Protein AF-0000000066195980 (afdb_homodimer)

Sequence (326 aa):
MGIDPGLTRCGLSVVQAGKGRSVIPVAVGVVRTPPHAELSQRLLELSEAVNSWIDEYQPDVVAIERIFERGNVSTVMNTAHGVGVLVLAAAQRGLPVHMYTPSEVKKAISGNGRADKKQMTAMITRILGLVEAPKPADAADALALAVCHCWRAPMLAIHNSQRMGIDPGLTRCGLSVVQAGKGRSVIPVAVGVVRTPPHAELSQRLLELSEAVNSWIDEYQPDVVAIERIFERGNVSTVMNTAHGVGVLVLAAAQRGLPVHMYTPSEVKKAISGNGRADKKQMTAMITRILGLVEAPKPADAADALALAVCHCWRAPMLAIHNSQR

InterPro domains:
  IPR002176 Crossover junction endodeoxyribonuclease RuvC [MF_00034] (1-152)
  IPR002176 Crossover junction endodeoxyribonuclease RuvC [PF02075] (1-149)
  IPR002176 Crossover junction endodeoxyribonuclease RuvC [PR00696] (1-14)
  IPR002176 Crossover junction endodeoxyribonuclease RuvC [PR00696] (59-75)
  IPR002176 Crossover junction endodeoxyribonuclease RuvC [PR00696] (81-97)
  IPR002176 Crossover junction endodeoxyribonuclease RuvC [PR00696] (105-124)
  IPR002176 Crossover junction endodeoxyribonuclease RuvC [PR00696] (137-149)
  IPR002176 Crossover junction endodeoxyribonuclease RuvC [PTHR30194] (1-157)
  IPR002176 Crossover junction endodeoxyribonuclease RuvC [TIGR00228] (1-152)
  IPR002176 Crossover junction endodeoxyribonuclease RuvC [cd16962] (1-152)
  IPR012337 Ribonuclease H-like superfamily [SSF53098] (1-155)
  IPR020563 Crossover junction endodeoxyribonuclease RuvC, magnesium-binding site [PS01321] (111-146)
  IPR036397 Ribonuclease H superfamily [G3DSA:3.30.420.10] (1-156)

Nearest PDB structures (foldseek):
  7xhj-assembly1_A  TM=9.541E-01  e=2.476E-16  Deinococcus radiodurans R1 = ATCC 13939 = DSM 20539
  6lw3-assembly1_B  TM=9.619E-01  e=4.458E-16  Pseudomonas aeruginosa
  4ep4-assembly1_B  TM=9.234E-01  e=2.785E-16  Thermus thermophilus HB8
  6s16-assembly1_B  TM=9.486E-01  e=8.443E-15  Thermus thermophilus HB8
  4ld0-assembly1_A  TM=9.493E-01  e=5.882E-14  Thermus thermophilus HB8

Radius of gyration: 21.95 Å; Cα contacts (8 Å, |Δi|>4): 618; chains: 2; bounding box: 59×64×46 Å

Structure (mmCIF, N/CA/C/O backbone):
data_AF-0000000066195980-model_v1
#
loop_
_entity.id
_entity.type
_entity.pdbx_description
1 polymer 'Crossover junction endodeoxyribonuclease RuvC'
#
loop_
_atom_site.group_PDB
_atom_site.id
_atom_site.type_symbol
_atom_site.label_atom_id
_atom_site.label_alt_id
_atom_site.label_comp_id
_atom_site.label_asym_id
_atom_site.label_entity_id
_atom_site.label_seq_id
_atom_site.pdbx_PDB_ins_code
_atom_site.Cartn_x
_atom_site.Cartn_y
_atom_site.Cartn_z
_atom_site.occupancy
_atom_site.B_iso_or_equiv
_atom_site.auth_seq_id
_atom_site.auth_comp_id
_atom_site.auth_asym_id
_atom_site.auth_atom_id
_atom_site.pdbx_PDB_model_num
ATOM 1 N N . MET A 1 1 ? -4.309 13.148 13.281 1 98.5 1 MET A N 1
ATOM 2 C CA . MET A 1 1 ? -3.004 12.938 12.664 1 98.5 1 MET A CA 1
ATOM 3 C C . MET A 1 1 ? -3.066 13.172 11.164 1 98.5 1 MET A C 1
ATOM 5 O O . MET A 1 1 ? -3.943 12.641 10.477 1 98.5 1 MET A O 1
ATOM 9 N N . GLY A 1 2 ? -2.26 14.086 10.664 1 98.62 2 GLY A N 1
ATOM 10 C CA . GLY A 1 2 ? -2.129 14.367 9.242 1 98.62 2 GLY A CA 1
ATOM 11 C C . GLY A 1 2 ? -0.907 13.719 8.617 1 98.62 2 GLY A C 1
ATOM 12 O O . GLY A 1 2 ? 0.183 13.75 9.195 1 98.62 2 GLY A O 1
ATOM 13 N N . ILE A 1 3 ? -1.136 13.133 7.461 1 98.69 3 ILE A N 1
ATOM 14 C CA . ILE A 1 3 ? -0.05 12.445 6.77 1 98.69 3 ILE A CA 1
ATOM 15 C C . ILE A 1 3 ? 0.055 12.953 5.336 1 98.69 3 ILE A C 1
ATOM 17 O O . ILE A 1 3 ? -0.913 12.883 4.574 1 98.69 3 ILE A O 1
ATOM 21 N N . ASP A 1 4 ? 1.155 13.562 4.977 1 97.81 4 ASP A N 1
ATOM 22 C CA . ASP A 1 4 ? 1.535 13.844 3.598 1 97.81 4 ASP A CA 1
ATOM 23 C C . ASP A 1 4 ? 2.357 12.703 3.006 1 97.81 4 ASP A C 1
ATOM 25 O O . ASP A 1 4 ? 3.574 12.648 3.195 1 97.81 4 ASP A O 1
ATOM 29 N N . PRO A 1 5 ? 1.72 11.883 2.232 1 97.81 5 PRO A N 1
ATOM 30 C CA . PRO A 1 5 ? 2.363 10.617 1.89 1 97.81 5 PRO A CA 1
ATOM 31 C C . PRO A 1 5 ? 3.51 10.781 0.895 1 97.81 5 PRO A C 1
ATOM 33 O O . PRO A 1 5 ? 3.416 11.594 -0.029 1 97.81 5 PRO A O 1
ATOM 36 N N . GLY A 1 6 ? 4.504 10.031 1.065 1 95.5 6 GLY A N 1
ATOM 37 C CA . GLY A 1 6 ? 5.688 9.844 0.242 1 95.5 6 GLY A CA 1
ATOM 38 C C . GLY A 1 6 ? 6.543 8.672 0.686 1 95.5 6 GLY A C 1
ATOM 39 O O . GLY A 1 6 ? 6.617 8.367 1.879 1 95.5 6 GLY A O 1
ATOM 40 N N . LEU A 1 7 ? 7.145 8.102 -0.318 1 96.31 7 LEU A N 1
ATOM 41 C CA . LEU A 1 7 ? 7.973 6.961 0.063 1 96.31 7 LEU A CA 1
ATOM 42 C C . LEU A 1 7 ? 9.359 7.418 0.508 1 96.31 7 LEU A C 1
ATOM 44 O O . LEU A 1 7 ? 9.891 6.914 1.497 1 96.31 7 LEU A O 1
ATOM 48 N N . THR A 1 8 ? 9.953 8.391 -0.213 1 95.69 8 THR A N 1
ATOM 49 C CA . THR A 1 8 ? 11.258 8.906 0.174 1 95.69 8 THR A CA 1
ATOM 50 C C . THR A 1 8 ? 11.141 9.82 1.394 1 95.69 8 THR A C 1
ATOM 52 O O . THR A 1 8 ? 11.961 9.734 2.314 1 95.69 8 THR A O 1
ATOM 55 N N . ARG A 1 9 ? 10.195 10.641 1.362 1 96.56 9 ARG A N 1
ATOM 56 C CA . ARG A 1 9 ? 9.859 11.508 2.486 1 96.56 9 ARG A CA 1
ATOM 57 C C . ARG A 1 9 ? 8.367 11.5 2.768 1 96.56 9 ARG A C 1
ATOM 59 O O . ARG A 1 9 ? 7.559 11.75 1.869 1 96.56 9 ARG A O 1
ATOM 66 N N . CYS A 1 10 ? 7.984 11.203 3.908 1 98 10 CYS A N 1
ATOM 67 C CA . CYS A 1 10 ? 6.602 11.195 4.367 1 98 10 CYS A CA 1
ATOM 68 C C . CYS A 1 10 ? 6.406 12.164 5.527 1 98 10 CYS A C 1
ATOM 70 O O . CYS A 1 10 ? 7 12 6.59 1 98 10 CYS A O 1
ATOM 72 N N . GLY A 1 11 ? 5.574 13.203 5.312 1 98.12 11 GLY A N 1
ATOM 73 C CA . GLY A 1 11 ? 5.273 14.133 6.387 1 98.12 11 GLY A CA 1
ATOM 74 C C . GLY A 1 11 ? 4.242 13.594 7.363 1 98.12 11 GLY A C 1
ATOM 75 O O . GLY A 1 11 ? 3.223 13.031 6.953 1 98.12 11 GLY A O 1
ATOM 76 N N . LEU A 1 12 ? 4.512 13.719 8.617 1 98.56 12 LEU A N 1
ATOM 77 C CA . LEU A 1 12 ? 3.596 13.32 9.68 1 98.56 12 LEU A CA 1
ATOM 78 C C . LEU A 1 12 ? 3.322 14.492 10.625 1 98.56 12 LEU A C 1
ATOM 80 O O . LEU A 1 12 ? 4.227 15.281 10.922 1 98.56 12 LEU A O 1
ATOM 84 N N . SER A 1 13 ? 2.102 14.57 11.055 1 98.56 13 SER A N 1
ATOM 85 C CA . SER A 1 13 ? 1.764 15.602 12.031 1 98.56 13 SER A CA 1
ATOM 86 C C . SER A 1 13 ? 0.654 15.141 12.969 1 98.56 13 SER A C 1
ATOM 88 O O . SER A 1 13 ? -0.114 14.234 12.625 1 98.56 13 SER A O 1
ATOM 90 N N . VAL A 1 14 ? 0.639 15.641 14.172 1 98.31 14 VAL A N 1
ATOM 91 C CA . VAL A 1 14 ? -0.437 15.445 15.141 1 98.31 14 VAL A CA 1
ATOM 92 C C . VAL A 1 14 ? -0.896 16.797 15.68 1 98.31 14 VAL A C 1
ATOM 94 O O . VAL A 1 14 ? -0.074 17.625 16.078 1 98.31 14 VAL A O 1
ATOM 97 N N . VAL A 1 15 ? -2.119 17 15.555 1 97.88 15 VAL A N 1
ATOM 98 C CA . VAL A 1 15 ? -2.701 18.203 16.125 1 97.88 15 VAL A CA 1
ATOM 99 C C . VAL A 1 15 ? -3.869 17.844 17.031 1 97.88 15 VAL A C 1
ATOM 101 O O . VAL A 1 15 ? -4.359 16.719 17 1 97.88 15 VAL A O 1
ATOM 104 N N . GLN A 1 16 ? -4.191 18.734 17.859 1 96.75 16 GLN A N 1
ATOM 105 C CA . GLN A 1 16 ? -5.379 18.625 18.703 1 96.75 16 GLN A CA 1
ATOM 106 C C . GLN A 1 16 ? -6.402 19.703 18.375 1 96.75 16 GLN A C 1
ATOM 108 O O . GLN A 1 16 ? -6.09 20.891 18.406 1 96.75 16 GLN A O 1
ATOM 113 N N . ALA A 1 17 ? -7.605 19.203 18.016 1 92.44 17 ALA A N 1
ATOM 114 C CA . ALA A 1 17 ? -8.672 20.172 17.812 1 92.44 17 ALA A CA 1
ATOM 115 C C . ALA A 1 17 ? -9.078 20.828 19.125 1 92.44 17 ALA A C 1
ATOM 117 O O . ALA A 1 17 ? -9.258 20.156 20.141 1 92.44 17 ALA A O 1
ATOM 118 N N . GLY A 1 18 ? -9.102 22.156 19.141 1 87.25 18 GLY A N 1
ATOM 119 C CA . GLY A 1 18 ? -9.555 22.922 20.297 1 87.25 18 GLY A CA 1
ATOM 120 C C . GLY A 1 18 ? -10.977 23.438 20.156 1 87.25 18 GLY A C 1
ATOM 121 O O . GLY A 1 18 ? -11.805 22.797 19.5 1 87.25 18 GLY A O 1
ATOM 122 N N . LYS A 1 19 ? -11.25 24.453 20.938 1 84.5 19 LYS A N 1
ATOM 123 C CA . LYS A 1 19 ? -12.562 25.094 20.844 1 84.5 19 LYS A CA 1
ATOM 124 C C . LYS A 1 19 ? -12.711 25.828 19.516 1 84.5 19 LYS A C 1
ATOM 126 O O . LYS A 1 19 ? -11.781 26.5 19.062 1 84.5 19 LYS A O 1
ATOM 131 N N . GLY A 1 20 ? -13.945 25.734 18.984 1 82.94 20 GLY A N 1
ATOM 132 C CA . GLY A 1 20 ? -14.141 26.391 17.688 1 82.94 20 GLY A CA 1
ATOM 133 C C . GLY A 1 20 ? -13.219 25.859 16.609 1 82.94 20 GLY A C 1
ATOM 134 O O . GLY A 1 20 ? -13.125 24.656 16.391 1 82.94 20 GLY A O 1
ATOM 135 N N . ARG A 1 21 ? -12.57 26.875 16.031 1 86.94 21 ARG A N 1
ATOM 136 C CA . ARG A 1 21 ? -11.672 26.5 14.93 1 86.94 21 ARG A CA 1
ATOM 137 C C . ARG A 1 21 ? -10.234 26.391 15.422 1 86.94 21 ARG A C 1
ATOM 139 O O . ARG A 1 21 ? -9.305 26.281 14.625 1 86.94 21 ARG A O 1
ATOM 146 N N . SER A 1 22 ? -10.094 26.453 16.688 1 92.31 22 SER A N 1
ATOM 147 C CA . SER A 1 22 ? -8.75 26.375 17.25 1 92.31 22 SER A CA 1
ATOM 148 C C . SER A 1 22 ? -8.156 24.984 17.094 1 92.31 22 SER A C 1
ATOM 150 O O . SER A 1 22 ? -8.852 23.984 17.281 1 92.31 22 SER A O 1
ATOM 152 N N . VAL A 1 23 ? -6.871 24.953 16.672 1 95.69 23 VAL A N 1
ATOM 153 C CA . VAL A 1 23 ? -6.109 23.719 16.531 1 95.69 23 VAL A CA 1
ATOM 154 C C . VAL A 1 23 ? -4.742 23.875 17.203 1 95.69 23 VAL A C 1
ATOM 156 O O . VAL A 1 23 ? -4.043 24.859 16.984 1 95.69 23 VAL A O 1
ATOM 159 N N . ILE A 1 24 ? -4.379 22.984 18.016 1 96.06 24 ILE A N 1
ATOM 160 C CA . ILE A 1 24 ? -3.125 23.031 18.766 1 96.06 24 ILE A CA 1
ATOM 161 C C . ILE A 1 24 ? -2.127 22.047 18.156 1 96.06 24 ILE A C 1
ATOM 163 O O . ILE A 1 24 ? -2.398 20.844 18.078 1 96.06 24 ILE A O 1
ATOM 167 N N . PRO A 1 25 ? -0.971 22.578 17.766 1 96.12 25 PRO A N 1
ATOM 168 C CA . PRO A 1 25 ? 0.044 21.656 17.266 1 96.12 25 PRO A CA 1
ATOM 169 C C . PRO A 1 25 ? 0.657 20.797 18.359 1 96.12 25 PRO A C 1
ATOM 171 O O . PRO A 1 25 ? 0.96 21.312 19.453 1 96.12 25 PRO A O 1
ATOM 174 N N . VAL A 1 26 ? 0.799 19.516 18.125 1 97.12 26 VAL A N 1
ATOM 175 C CA . VAL A 1 26 ? 1.338 18.594 19.109 1 97.12 26 VAL A CA 1
ATOM 176 C C . VAL A 1 26 ? 2.695 18.062 18.641 1 97.12 26 VAL A C 1
ATOM 178 O O . VAL A 1 26 ? 3.666 18.078 19.391 1 97.12 26 VAL A O 1
ATOM 181 N N . ALA A 1 27 ? 2.814 17.609 17.453 1 97.12 27 ALA A N 1
ATOM 182 C CA . ALA A 1 27 ? 4.051 17.062 16.906 1 97.12 27 ALA A CA 1
ATOM 183 C C . ALA A 1 27 ? 4.062 17.188 15.375 1 97.12 27 ALA A C 1
ATOM 185 O O . ALA A 1 27 ? 3.006 17.188 14.742 1 97.12 27 ALA A O 1
ATOM 186 N N . VAL A 1 28 ? 5.238 17.297 14.812 1 97.44 28 VAL A N 1
ATOM 187 C CA . VAL A 1 28 ? 5.426 17.297 13.367 1 97.44 28 VAL A CA 1
ATOM 188 C C . VAL A 1 28 ? 6.793 16.719 13.023 1 97.44 28 VAL A C 1
ATOM 190 O O . VAL A 1 28 ? 7.746 16.844 13.789 1 97.44 28 VAL A O 1
ATOM 193 N N . GLY A 1 29 ? 6.848 16.016 11.969 1 96.38 29 GLY A N 1
ATOM 194 C CA . GLY A 1 29 ? 8.109 15.422 11.539 1 96.38 29 GLY A CA 1
ATOM 195 C C . GLY A 1 29 ? 8.047 14.844 10.141 1 96.38 29 GLY A C 1
ATOM 196 O O . GLY A 1 29 ? 7.027 14.961 9.453 1 96.38 29 GLY A O 1
ATOM 197 N N . VAL A 1 30 ? 9.227 14.383 9.727 1 97.75 30 VAL A N 1
ATOM 198 C CA . VAL A 1 30 ? 9.344 13.742 8.422 1 97.75 30 VAL A CA 1
ATOM 199 C C . VAL A 1 30 ? 10.031 12.383 8.57 1 97.75 30 VAL A C 1
ATOM 201 O O . VAL A 1 30 ? 11.055 12.273 9.242 1 97.75 30 VAL A O 1
ATOM 204 N N . VAL A 1 31 ? 9.359 11.383 8.023 1 97.88 31 VAL A N 1
ATOM 205 C CA . VAL A 1 31 ? 9.961 10.055 7.945 1 97.88 31 VAL A CA 1
ATOM 206 C C . VAL A 1 31 ? 10.68 9.898 6.605 1 97.88 31 VAL A C 1
ATOM 208 O O . VAL A 1 31 ? 10.109 10.172 5.551 1 97.88 31 VAL A O 1
ATOM 211 N N . ARG A 1 32 ? 11.867 9.453 6.641 1 97.62 32 ARG A N 1
ATOM 212 C CA . ARG A 1 32 ? 12.641 9.25 5.422 1 97.62 32 ARG A CA 1
ATOM 213 C C . ARG A 1 32 ? 13 7.777 5.238 1 97.62 32 ARG A C 1
ATOM 215 O O . ARG A 1 32 ? 13.258 7.07 6.211 1 97.62 32 ARG A O 1
ATOM 222 N N . THR A 1 33 ? 12.922 7.34 4.086 1 97.81 33 THR A N 1
ATOM 223 C CA . THR A 1 33 ? 13.445 6.031 3.719 1 97.81 33 THR A CA 1
ATOM 224 C C . THR A 1 33 ? 14.531 6.16 2.658 1 97.81 33 THR A C 1
ATOM 226 O O . THR A 1 33 ? 14.484 7.062 1.816 1 97.81 33 THR A O 1
ATOM 229 N N . PRO A 1 34 ? 15.523 5.277 2.756 1 96.44 34 PRO A N 1
ATOM 230 C CA . PRO A 1 34 ? 16.609 5.383 1.771 1 96.44 34 PRO A CA 1
ATOM 231 C C . PRO A 1 34 ? 16.141 5.094 0.347 1 96.44 34 PRO A C 1
ATOM 233 O O . PRO A 1 34 ? 15.672 3.986 0.057 1 96.44 34 PRO A O 1
ATOM 236 N N . PRO A 1 35 ? 16.375 6.062 -0.577 1 92.88 35 PRO A N 1
ATOM 237 C CA . PRO A 1 35 ? 15.812 5.918 -1.92 1 92.88 35 PRO A CA 1
ATOM 238 C C . PRO A 1 35 ? 16.406 4.734 -2.684 1 92.88 35 PRO A C 1
ATOM 240 O O . PRO A 1 35 ? 15.797 4.254 -3.646 1 92.88 35 PRO A O 1
ATOM 243 N N . HIS A 1 36 ? 17.531 4.211 -2.303 1 94.81 36 HIS A N 1
ATOM 244 C CA . HIS A 1 36 ? 18.172 3.15 -3.062 1 94.81 36 HIS A CA 1
ATOM 245 C C . HIS A 1 36 ? 17.859 1.777 -2.48 1 94.81 36 HIS A C 1
ATOM 247 O O . HIS A 1 36 ? 18.219 0.751 -3.061 1 94.81 36 HIS A O 1
ATOM 253 N N . ALA A 1 37 ? 17.203 1.796 -1.327 1 96.38 37 ALA A N 1
ATOM 254 C CA . ALA A 1 37 ? 16.812 0.525 -0.721 1 96.38 37 ALA A CA 1
ATOM 255 C C . ALA A 1 37 ? 15.672 -0.128 -1.5 1 96.38 37 ALA A C 1
ATOM 257 O O . ALA A 1 37 ? 14.969 0.54 -2.264 1 96.38 37 ALA A O 1
ATOM 258 N N . GLU A 1 38 ? 15.57 -1.429 -1.283 1 96.69 38 GLU A N 1
ATOM 259 C CA . GLU A 1 38 ? 14.461 -2.16 -1.882 1 96.69 38 GLU A CA 1
ATOM 260 C C . GLU A 1 38 ? 13.117 -1.667 -1.345 1 96.69 38 GLU A C 1
ATOM 262 O O . GLU A 1 38 ? 13.023 -1.254 -0.187 1 96.69 38 GLU A O 1
ATOM 267 N N . LEU A 1 39 ? 12.125 -1.767 -2.195 1 97.25 39 LEU A N 1
ATOM 268 C CA . LEU A 1 39 ? 10.773 -1.32 -1.854 1 97.25 39 LEU A CA 1
ATOM 269 C C . LEU A 1 39 ? 10.32 -1.925 -0.529 1 97.25 39 LEU A C 1
ATOM 271 O O . LEU A 1 39 ? 9.766 -1.224 0.32 1 97.25 39 LEU A O 1
ATOM 275 N N . SER A 1 40 ? 10.547 -3.23 -0.364 1 98.31 40 SER A N 1
ATOM 276 C CA . SER A 1 40 ? 10.094 -3.932 0.833 1 98.31 40 SER A CA 1
ATOM 277 C C . SER A 1 40 ? 10.688 -3.32 2.094 1 98.31 40 SER A C 1
ATOM 279 O O . SER A 1 40 ? 9.992 -3.123 3.088 1 98.31 40 SER A O 1
ATOM 281 N N . GLN A 1 41 ? 11.953 -3.021 2.039 1 98.31 41 GLN A N 1
ATOM 282 C CA . GLN A 1 41 ? 12.617 -2.404 3.18 1 98.31 41 GLN A CA 1
ATOM 283 C C . GLN A 1 41 ? 12.07 -1.008 3.453 1 98.31 41 GLN A C 1
ATOM 285 O O . GLN A 1 41 ? 11.867 -0.627 4.609 1 98.31 41 GLN A O 1
ATOM 290 N N . ARG A 1 42 ? 11.875 -0.246 2.418 1 98.75 42 ARG A N 1
ATOM 291 C CA . ARG A 1 42 ? 11.359 1.111 2.562 1 98.75 42 ARG A CA 1
ATOM 292 C C . ARG A 1 42 ? 9.953 1.104 3.15 1 98.75 42 ARG A C 1
ATOM 294 O O . ARG A 1 42 ? 9.633 1.915 4.023 1 98.75 42 ARG A O 1
ATOM 301 N N . LEU A 1 43 ? 9.141 0.177 2.723 1 98.81 43 LEU A N 1
ATOM 302 C CA . LEU A 1 43 ? 7.785 0.074 3.254 1 98.81 43 LEU A CA 1
ATOM 303 C C . LEU A 1 43 ? 7.805 -0.377 4.711 1 98.81 43 LEU A C 1
ATOM 305 O O . LEU A 1 43 ? 6.973 0.057 5.512 1 98.81 43 LEU A O 1
ATOM 309 N N . LEU A 1 44 ? 8.727 -1.27 5.031 1 98.88 44 LEU A N 1
ATOM 310 C CA . LEU A 1 44 ? 8.875 -1.709 6.414 1 98.88 44 LEU A CA 1
ATOM 311 C C . LEU A 1 44 ? 9.258 -0.542 7.32 1 98.88 44 LEU A C 1
ATOM 313 O O . LEU A 1 44 ? 8.664 -0.361 8.391 1 98.88 44 LEU A O 1
ATOM 317 N N . GLU A 1 45 ? 10.195 0.254 6.891 1 98.75 45 GLU A N 1
ATOM 318 C CA . GLU A 1 45 ? 10.633 1.414 7.664 1 98.75 45 GLU A CA 1
ATOM 319 C C . GLU A 1 45 ? 9.5 2.428 7.816 1 98.75 45 GLU A C 1
ATOM 321 O O . GLU A 1 45 ? 9.305 2.984 8.898 1 98.75 45 GLU A O 1
ATOM 326 N N . LEU A 1 46 ? 8.805 2.684 6.75 1 98.81 46 LEU A N 1
ATOM 327 C CA . LEU A 1 46 ? 7.656 3.58 6.797 1 98.81 46 LEU A CA 1
ATOM 328 C C . LEU A 1 46 ? 6.617 3.072 7.793 1 98.81 46 LEU A C 1
ATOM 330 O O . LEU A 1 46 ? 6.105 3.842 8.609 1 98.81 46 LEU A O 1
ATOM 334 N N . SER A 1 47 ? 6.312 1.798 7.723 1 98.88 47 SER A N 1
ATOM 335 C CA . SER A 1 47 ? 5.348 1.169 8.617 1 98.88 47 SER A CA 1
ATOM 336 C C . SER A 1 47 ? 5.766 1.314 10.078 1 98.88 47 SER A C 1
ATOM 338 O O . SER A 1 47 ? 4.953 1.677 10.93 1 98.88 47 SER A O 1
ATOM 340 N N . GLU A 1 48 ? 6.965 0.995 10.359 1 98.81 48 GLU A N 1
ATOM 341 C CA . GLU A 1 48 ? 7.469 1.089 11.727 1 98.81 48 GLU A CA 1
ATOM 342 C C . GLU A 1 48 ? 7.367 2.516 12.258 1 98.81 48 GLU A C 1
ATOM 344 O O . GLU A 1 48 ? 6.965 2.732 13.398 1 98.81 48 GLU A O 1
ATOM 349 N N . ALA A 1 49 ? 7.742 3.48 11.414 1 98.69 49 ALA A N 1
ATOM 350 C CA . ALA A 1 49 ? 7.703 4.883 11.82 1 98.69 49 ALA A CA 1
ATOM 351 C C . ALA A 1 49 ? 6.273 5.332 12.109 1 98.69 49 ALA A C 1
ATOM 353 O O . ALA A 1 49 ? 6.004 5.93 13.156 1 98.69 49 ALA A O 1
ATOM 354 N N . VAL A 1 50 ? 5.375 5.043 11.227 1 98.75 50 VAL A N 1
ATOM 355 C CA . VAL A 1 50 ? 4.004 5.512 11.398 1 98.75 50 VAL A CA 1
ATOM 356 C C . VAL A 1 50 ? 3.365 4.809 12.594 1 98.75 50 VAL A C 1
ATOM 358 O O . VAL A 1 50 ? 2.611 5.422 13.352 1 98.75 50 VAL A O 1
ATOM 361 N N . ASN A 1 51 ? 3.631 3.523 12.758 1 98.81 51 ASN A N 1
ATOM 362 C CA . ASN A 1 51 ? 3.107 2.809 13.914 1 98.81 51 ASN A CA 1
ATOM 363 C C . ASN A 1 51 ? 3.633 3.398 15.219 1 98.81 51 ASN A C 1
ATOM 365 O O . ASN A 1 51 ? 2.893 3.504 16.203 1 98.81 51 ASN A O 1
ATOM 369 N N . SER A 1 52 ? 4.875 3.754 15.227 1 98.81 52 SER A N 1
ATOM 370 C CA . SER A 1 52 ? 5.445 4.391 16.406 1 98.81 52 SER A CA 1
ATOM 371 C C . SER A 1 52 ? 4.719 5.691 16.734 1 98.81 52 SER A C 1
ATOM 373 O O . SER A 1 52 ? 4.438 5.969 17.906 1 98.81 52 SER A O 1
ATOM 375 N N . TRP A 1 53 ? 4.434 6.527 15.734 1 98.69 53 TRP A N 1
ATOM 376 C CA . TRP A 1 53 ? 3.695 7.77 15.93 1 98.69 53 TRP A CA 1
ATOM 377 C C . TRP A 1 53 ? 2.305 7.492 16.5 1 98.69 53 TRP A C 1
ATOM 379 O O . TRP A 1 53 ? 1.866 8.148 17.438 1 98.69 53 TRP A O 1
ATOM 389 N N . ILE A 1 54 ? 1.605 6.488 15.906 1 98.69 54 ILE A N 1
ATOM 390 C CA . ILE A 1 54 ? 0.247 6.168 16.328 1 98.69 54 ILE A CA 1
ATOM 391 C C . ILE A 1 54 ? 0.261 5.688 17.781 1 98.69 54 ILE A C 1
ATOM 393 O O . ILE A 1 54 ? -0.598 6.07 18.578 1 98.69 54 ILE A O 1
ATOM 397 N N . ASP A 1 55 ? 1.242 4.871 18.125 1 98.56 55 ASP A N 1
ATOM 398 C CA . ASP A 1 55 ? 1.349 4.344 19.469 1 98.56 55 ASP A CA 1
ATOM 399 C C . ASP A 1 55 ? 1.669 5.453 20.469 1 98.56 55 ASP A C 1
ATOM 401 O O . ASP A 1 55 ? 1.151 5.453 21.594 1 98.56 55 ASP A O 1
ATOM 405 N N . GLU A 1 56 ? 2.506 6.352 20.062 1 98.5 56 GLU A N 1
ATOM 406 C CA . GLU A 1 56 ? 2.957 7.422 20.938 1 98.5 56 GLU A CA 1
ATOM 407 C C . GLU A 1 56 ? 1.856 8.453 21.172 1 98.5 56 GLU A C 1
ATOM 409 O O . GLU A 1 56 ? 1.6 8.859 22.297 1 98.5 56 GLU A O 1
ATOM 414 N N . TYR A 1 57 ? 1.174 8.883 20.078 1 98.44 57 TYR A N 1
ATOM 415 C CA . TYR A 1 57 ? 0.306 10.055 20.172 1 98.44 57 TYR A CA 1
ATOM 416 C C . TYR A 1 57 ? -1.159 9.641 20.25 1 98.44 57 TYR A C 1
ATOM 418 O O . TYR A 1 57 ? -2.025 10.453 20.578 1 98.44 57 TYR A O 1
ATOM 426 N N . GLN A 1 58 ? -1.464 8.359 19.875 1 98.38 58 GLN A N 1
ATOM 427 C CA . GLN A 1 58 ? -2.799 7.781 19.984 1 98.38 58 GLN A CA 1
ATOM 428 C C . GLN A 1 58 ? -3.844 8.688 19.344 1 98.38 58 GLN A C 1
ATOM 430 O O . GLN A 1 58 ? -4.805 9.102 20 1 98.38 58 GLN A O 1
ATOM 435 N N . PRO A 1 59 ? -3.664 9.008 18.062 1 98.5 59 PRO A N 1
ATOM 436 C CA . PRO A 1 59 ? -4.652 9.859 17.406 1 98.5 59 PRO A CA 1
ATOM 437 C C . PRO A 1 59 ? -6.039 9.227 17.344 1 98.5 59 PRO A C 1
ATOM 439 O O . PRO A 1 59 ? -6.172 8.008 17.469 1 98.5 59 PRO A O 1
ATOM 442 N N . ASP A 1 60 ? -7.059 10.07 17.203 1 97.88 60 ASP A N 1
ATOM 443 C CA . ASP A 1 60 ? -8.438 9.602 17.078 1 97.88 60 ASP A CA 1
ATOM 444 C C . ASP A 1 60 ? -8.789 9.344 15.609 1 97.88 60 ASP A C 1
ATOM 446 O O . ASP A 1 60 ? -9.727 8.602 15.312 1 97.88 60 ASP A O 1
ATOM 450 N N . VAL A 1 61 ? -8.094 10.023 14.734 1 98.06 61 VAL A N 1
ATOM 451 C CA . VAL A 1 61 ? -8.398 9.984 13.305 1 98.06 61 VAL A CA 1
ATOM 452 C C . VAL A 1 61 ? -7.129 10.258 12.5 1 98.06 61 VAL A C 1
ATOM 454 O O . VAL A 1 61 ? -6.203 10.906 12.992 1 98.06 61 VAL A O 1
ATOM 457 N N . VAL A 1 62 ? -7.082 9.695 11.289 1 98.5 62 VAL A N 1
ATOM 458 C CA . VAL A 1 62 ? -5.957 9.922 10.383 1 98.5 62 VAL A CA 1
ATOM 459 C C . VAL A 1 62 ? -6.449 10.609 9.109 1 98.5 62 VAL A C 1
ATOM 461 O O . VAL A 1 62 ? -7.449 10.188 8.516 1 98.5 62 VAL A O 1
ATOM 464 N N . ALA A 1 63 ? -5.855 11.672 8.773 1 98.5 63 ALA A N 1
ATOM 465 C CA . ALA A 1 63 ? -6.086 12.375 7.516 1 98.5 63 ALA A CA 1
ATOM 466 C C . ALA A 1 63 ? -4.906 12.195 6.566 1 98.5 63 ALA A C 1
ATOM 468 O O . ALA A 1 63 ? -3.76 12.477 6.934 1 98.5 63 ALA A O 1
ATOM 469 N N . ILE A 1 64 ? -5.156 11.742 5.348 1 98.38 64 ILE A N 1
ATOM 470 C CA . ILE A 1 64 ? -4.094 11.469 4.387 1 98.38 64 ILE A CA 1
ATOM 471 C C . ILE A 1 64 ? -4.398 12.164 3.064 1 98.38 64 ILE A C 1
ATOM 473 O O . ILE A 1 64 ? -5.562 12.266 2.662 1 98.38 64 ILE A O 1
ATOM 477 N N . GLU A 1 65 ? -3.389 12.641 2.434 1 96.62 65 GLU A N 1
ATOM 478 C CA . GLU A 1 65 ? -3.578 13.227 1.111 1 96.62 65 GLU A CA 1
ATOM 479 C C . GLU A 1 65 ? -3.848 12.156 0.063 1 96.62 65 GLU A C 1
ATOM 481 O O . GLU A 1 65 ? -3.146 11.141 0.008 1 96.62 65 GLU A O 1
ATOM 486 N N . ARG A 1 66 ? -4.812 12.383 -0.713 1 93.88 66 ARG A N 1
ATOM 487 C CA . ARG A 1 66 ? -5.094 11.492 -1.836 1 93.88 66 ARG A CA 1
ATOM 488 C C . ARG A 1 66 ? -4.059 11.664 -2.941 1 93.88 66 ARG A C 1
ATOM 490 O O . ARG A 1 66 ? -3.666 12.789 -3.264 1 93.88 66 ARG A O 1
ATOM 497 N N . ILE A 1 67 ? -3.627 10.531 -3.441 1 89.38 67 ILE A N 1
ATOM 498 C CA . ILE A 1 67 ? -2.654 10.633 -4.527 1 89.38 67 ILE A CA 1
ATOM 499 C C . ILE A 1 67 ? -3.363 10.477 -5.871 1 89.38 67 ILE A C 1
ATOM 501 O O . ILE A 1 67 ? -4.414 9.836 -5.953 1 89.38 67 ILE A O 1
ATOM 505 N N . PHE A 1 68 ? -2.812 11.148 -6.891 1 83.25 68 PHE A N 1
ATOM 506 C CA . PHE A 1 68 ? -3.326 11.078 -8.258 1 83.25 68 PHE A CA 1
ATOM 507 C C . PHE A 1 68 ? -2.244 10.609 -9.219 1 83.25 68 PHE A C 1
ATOM 509 O O . PHE A 1 68 ? -1.08 10.469 -8.836 1 83.25 68 PHE A O 1
ATOM 516 N N . GLU A 1 69 ? -2.721 10.211 -10.344 1 76.44 69 GLU A N 1
ATOM 517 C CA . GLU A 1 69 ? -1.831 9.719 -11.391 1 76.44 69 GLU A CA 1
ATOM 518 C C . GLU A 1 69 ? -1.08 10.867 -12.062 1 76.44 69 GLU A C 1
ATOM 520 O O . GLU A 1 69 ? -1.207 11.078 -13.273 1 76.44 69 GLU A O 1
ATOM 525 N N . ARG A 1 70 ? -0.564 11.703 -11.258 1 72.62 70 ARG A N 1
ATOM 526 C CA . ARG A 1 70 ? 0.176 12.805 -11.867 1 72.62 70 ARG A CA 1
ATOM 527 C C . ARG A 1 70 ? 1.668 12.688 -11.57 1 72.62 70 ARG A C 1
ATOM 529 O O . ARG A 1 70 ? 2.062 12.32 -10.461 1 72.62 70 ARG A O 1
ATOM 536 N N . GLY A 1 71 ? 2.447 12.844 -12.672 1 74.88 71 GLY A N 1
ATOM 537 C CA . GLY A 1 71 ? 3.895 12.82 -12.523 1 74.88 71 GLY A CA 1
ATOM 538 C C . GLY A 1 71 ? 4.52 11.516 -12.984 1 74.88 71 GLY A C 1
ATOM 539 O O . GLY A 1 71 ? 3.967 10.82 -13.844 1 74.88 71 GLY A O 1
ATOM 540 N N . ASN A 1 72 ? 5.723 11.414 -12.492 1 84.5 72 ASN A N 1
ATOM 541 C CA . ASN A 1 72 ? 6.48 10.203 -12.797 1 84.5 72 ASN A CA 1
ATOM 542 C C . ASN A 1 72 ? 5.77 8.953 -12.281 1 84.5 72 ASN A C 1
ATOM 544 O O . ASN A 1 72 ? 5.434 8.867 -11.102 1 84.5 72 ASN A O 1
ATOM 548 N N . VAL A 1 73 ? 5.586 8.016 -13.219 1 84.75 73 VAL A N 1
ATOM 549 C CA . VAL A 1 73 ? 4.812 6.812 -12.93 1 84.75 73 VAL A CA 1
ATOM 550 C C . VAL A 1 73 ? 5.445 6.066 -11.758 1 84.75 73 VAL A C 1
ATOM 552 O O . VAL A 1 73 ? 4.742 5.613 -10.852 1 84.75 73 VAL A O 1
ATOM 555 N N . SER A 1 74 ? 6.773 5.953 -11.812 1 87.12 74 SER A N 1
ATOM 556 C CA . SER A 1 74 ? 7.457 5.215 -10.75 1 87.12 74 SER A CA 1
ATOM 557 C C . SER A 1 74 ? 7.23 5.863 -9.391 1 87.12 74 SER A C 1
ATOM 559 O O . SER A 1 74 ? 6.984 5.172 -8.398 1 87.12 74 SER A O 1
ATOM 561 N N . THR A 1 75 ? 7.258 7.164 -9.367 1 88.56 75 THR A N 1
ATOM 562 C CA . THR A 1 75 ? 7.051 7.895 -8.125 1 88.56 75 THR A CA 1
ATOM 563 C C . THR A 1 75 ? 5.613 7.742 -7.637 1 88.56 75 THR A C 1
ATOM 565 O O . THR A 1 75 ? 5.375 7.52 -6.449 1 88.56 75 THR A O 1
ATOM 568 N N . VAL A 1 76 ? 4.715 7.844 -8.57 1 92.06 76 VAL A N 1
ATOM 569 C CA . VAL A 1 76 ? 3.299 7.719 -8.234 1 92.06 76 VAL A CA 1
ATOM 570 C C . VAL A 1 76 ? 3.023 6.332 -7.664 1 92.06 76 VAL A C 1
ATOM 572 O O . VAL A 1 76 ? 2.385 6.195 -6.621 1 92.06 76 VAL A O 1
ATOM 575 N N . MET A 1 77 ? 3.549 5.344 -8.25 1 93.19 77 MET A N 1
ATOM 576 C CA . MET A 1 77 ? 3.309 3.969 -7.82 1 93.19 77 MET A CA 1
ATOM 577 C C . MET A 1 77 ? 3.938 3.707 -6.457 1 93.19 77 MET A C 1
ATOM 579 O O . MET A 1 77 ? 3.301 3.125 -5.574 1 93.19 77 MET A O 1
ATOM 583 N N . ASN A 1 78 ? 5.164 4.16 -6.332 1 93.88 78 ASN A N 1
ATOM 584 C CA . ASN A 1 78 ? 5.852 3.977 -5.059 1 93.88 78 ASN A CA 1
ATOM 585 C C . ASN A 1 78 ? 5.117 4.676 -3.92 1 93.88 78 ASN A C 1
ATOM 587 O O . ASN A 1 78 ? 4.961 4.109 -2.836 1 93.88 78 ASN A O 1
ATOM 591 N N . THR A 1 79 ? 4.66 5.855 -4.195 1 95.62 79 THR A N 1
ATOM 592 C CA . THR A 1 79 ? 3.883 6.582 -3.195 1 95.62 79 THR A CA 1
ATOM 593 C C . THR A 1 79 ? 2.576 5.855 -2.891 1 95.62 79 THR A C 1
ATOM 595 O O . THR A 1 79 ? 2.168 5.762 -1.732 1 95.62 79 THR A O 1
ATOM 598 N N . ALA A 1 80 ? 1.953 5.352 -3.926 1 96.44 80 ALA A N 1
ATOM 599 C CA . ALA A 1 80 ? 0.711 4.605 -3.742 1 96.44 80 ALA A CA 1
ATOM 600 C C . ALA A 1 80 ? 0.931 3.385 -2.852 1 96.44 80 ALA A C 1
ATOM 602 O O . ALA A 1 80 ? 0.113 3.09 -1.977 1 96.44 80 ALA A O 1
ATOM 603 N N . HIS A 1 81 ? 2.018 2.648 -3.064 1 97.88 81 HIS A N 1
ATOM 604 C CA . HIS A 1 81 ? 2.367 1.548 -2.172 1 97.88 81 HIS A CA 1
ATOM 605 C C . HIS A 1 81 ? 2.469 2.021 -0.727 1 97.88 81 HIS A C 1
ATOM 607 O O . HIS A 1 81 ? 1.94 1.377 0.182 1 97.88 81 HIS A O 1
ATOM 613 N N . GLY A 1 82 ? 3.133 3.129 -0.583 1 98.31 82 GLY A N 1
ATOM 614 C CA . GLY A 1 82 ? 3.268 3.715 0.741 1 98.31 82 GLY A CA 1
ATOM 615 C C . GLY A 1 82 ? 1.935 4.051 1.384 1 98.31 82 GLY A C 1
ATOM 616 O O . GLY A 1 82 ? 1.732 3.799 2.574 1 98.31 82 GLY A O 1
ATOM 617 N N . VAL A 1 83 ? 1.01 4.633 0.604 1 98.38 83 VAL A N 1
ATOM 618 C CA . VAL A 1 83 ? -0.314 4.984 1.109 1 98.38 83 VAL A CA 1
ATOM 619 C C . VAL A 1 83 ? -1.011 3.734 1.643 1 98.38 83 VAL A C 1
ATOM 621 O O . VAL A 1 83 ? -1.652 3.773 2.693 1 98.38 83 VAL A O 1
ATOM 624 N N . GLY A 1 84 ? -0.891 2.641 0.94 1 98.75 84 GLY A N 1
ATOM 625 C CA . GLY A 1 84 ? -1.445 1.391 1.436 1 98.75 84 GLY A CA 1
ATOM 626 C C . GLY A 1 84 ? -0.966 1.036 2.83 1 98.75 84 GLY A C 1
ATOM 627 O O . GLY A 1 84 ? -1.761 0.637 3.684 1 98.75 84 GLY A O 1
ATOM 628 N N . VAL A 1 85 ? 0.282 1.2 3.057 1 98.88 85 VAL A N 1
ATOM 629 C CA . VAL A 1 85 ? 0.921 0.879 4.328 1 98.88 85 VAL A CA 1
ATOM 630 C C . VAL A 1 85 ? 0.415 1.824 5.414 1 98.88 85 VAL A C 1
ATOM 632 O O . VAL A 1 85 ? 0.134 1.397 6.535 1 98.88 85 VAL A O 1
ATOM 635 N N . LEU A 1 86 ? 0.279 3.084 5.066 1 98.88 86 LEU A N 1
ATOM 636 C CA . LEU A 1 86 ? -0.184 4.098 6.008 1 98.88 86 LEU A CA 1
ATOM 637 C C . LEU A 1 86 ? -1.635 3.846 6.406 1 98.88 86 LEU A C 1
ATOM 639 O O . LEU A 1 86 ? -1.975 3.885 7.59 1 98.88 86 LEU A O 1
ATOM 643 N N . VAL A 1 87 ? -2.461 3.592 5.438 1 98.88 87 VAL A N 1
ATOM 644 C CA . VAL A 1 87 ? -3.875 3.32 5.672 1 98.88 87 VAL A CA 1
ATOM 645 C C . VAL A 1 87 ? -4.023 2.047 6.504 1 98.88 87 VAL A C 1
ATOM 647 O O . VAL A 1 87 ? -4.844 1.992 7.422 1 98.88 87 VAL A O 1
ATOM 650 N N . LEU A 1 88 ? -3.238 1.065 6.207 1 98.88 88 LEU A N 1
ATOM 651 C CA . LEU A 1 88 ? -3.289 -0.188 6.949 1 98.88 88 LEU A CA 1
ATOM 652 C C . LEU A 1 88 ? -2.934 0.035 8.414 1 98.88 88 LEU A C 1
ATOM 654 O O . LEU A 1 88 ? -3.564 -0.538 9.305 1 98.88 88 LEU A O 1
ATOM 658 N N . ALA A 1 89 ? -1.892 0.823 8.672 1 98.88 89 ALA A N 1
ATOM 659 C CA . ALA A 1 89 ? -1.483 1.108 10.047 1 98.88 89 ALA A CA 1
ATOM 660 C C . ALA A 1 89 ? -2.641 1.688 10.852 1 98.88 89 ALA A C 1
ATOM 662 O O . ALA A 1 89 ? -2.855 1.305 12 1 98.88 89 ALA A O 1
ATOM 663 N N . ALA A 1 90 ? -3.354 2.592 10.266 1 98.75 90 ALA A N 1
ATOM 664 C CA . ALA A 1 90 ? -4.523 3.182 10.914 1 98.75 90 ALA A CA 1
ATOM 665 C C . ALA A 1 90 ? -5.621 2.141 11.109 1 98.75 90 ALA A C 1
ATOM 667 O O . ALA A 1 90 ? -6.195 2.031 12.195 1 98.75 90 ALA A O 1
ATOM 668 N N . ALA A 1 91 ? -5.895 1.346 10.086 1 98.69 91 ALA A N 1
ATOM 669 C CA . ALA A 1 91 ? -6.973 0.357 10.094 1 98.69 91 ALA A CA 1
ATOM 670 C C . ALA A 1 91 ? -6.738 -0.697 11.172 1 98.69 91 ALA A C 1
ATOM 672 O O . ALA A 1 91 ? -7.684 -1.136 11.836 1 98.69 91 ALA A O 1
ATOM 673 N N . GLN A 1 92 ? -5.539 -1.077 11.312 1 98.62 92 GLN A N 1
ATOM 674 C CA . GLN A 1 92 ? -5.184 -2.115 12.273 1 98.62 92 GLN A CA 1
ATOM 675 C C . GLN A 1 92 ? -5.465 -1.659 13.703 1 98.62 92 GLN A C 1
ATOM 677 O O . GLN A 1 92 ? -5.566 -2.482 14.617 1 98.62 92 GLN A O 1
ATOM 682 N N . ARG A 1 93 ? -5.605 -0.413 13.883 1 97.94 93 ARG A N 1
ATOM 683 C CA . ARG A 1 93 ? -5.898 0.131 15.211 1 97.94 93 ARG A CA 1
ATOM 684 C C . ARG A 1 93 ? -7.316 0.688 15.273 1 97.94 93 ARG A C 1
ATOM 686 O O . ARG A 1 93 ? -7.68 1.374 16.234 1 97.94 93 ARG A O 1
ATOM 693 N N . GLY A 1 94 ? -8.055 0.416 14.211 1 97.69 94 GLY A N 1
ATOM 694 C CA . GLY A 1 94 ? -9.453 0.828 14.164 1 97.69 94 GLY A CA 1
ATOM 695 C C . GLY A 1 94 ? -9.625 2.324 14 1 97.69 94 GLY A C 1
ATOM 696 O O . GLY A 1 94 ? -10.641 2.887 14.414 1 97.69 94 GLY A O 1
ATOM 697 N N . LEU A 1 95 ? -8.672 3.031 13.492 1 98.31 95 LEU A N 1
ATOM 698 C CA . LEU A 1 95 ? -8.742 4.477 13.305 1 98.31 95 LEU A CA 1
ATOM 699 C C . LEU A 1 95 ? -9.422 4.82 11.984 1 98.31 95 LEU A C 1
ATOM 701 O O . LEU A 1 95 ? -9.086 4.254 10.945 1 98.31 95 LEU A O 1
ATOM 705 N N . PRO A 1 96 ? -10.43 5.703 12.016 1 97.81 96 PRO A N 1
ATOM 706 C CA . PRO A 1 96 ? -10.961 6.184 10.742 1 97.81 96 PRO A CA 1
ATOM 707 C C . PRO A 1 96 ? -9.914 6.898 9.891 1 97.81 96 PRO A C 1
ATOM 709 O O . PRO A 1 96 ? -9.047 7.594 10.43 1 97.81 96 PRO A O 1
ATOM 712 N N . VAL A 1 97 ? -10.008 6.707 8.609 1 98.12 97 VAL A N 1
ATOM 713 C CA . VAL A 1 97 ? -9.102 7.352 7.664 1 98.12 97 VAL A CA 1
ATOM 714 C C . VAL A 1 97 ? -9.891 8.25 6.719 1 98.12 97 VAL A C 1
ATOM 716 O O . VAL A 1 97 ? -10.875 7.812 6.117 1 98.12 97 VAL A O 1
ATOM 719 N N . HIS A 1 98 ? -9.445 9.461 6.598 1 97.5 98 HIS A N 1
ATOM 720 C CA . HIS A 1 98 ? -10.039 10.414 5.668 1 97.5 98 HIS A CA 1
ATOM 721 C C . HIS A 1 98 ? -9.016 10.898 4.648 1 97.5 98 HIS A C 1
ATOM 723 O O . HIS A 1 98 ? -7.879 11.211 5.008 1 97.5 98 HIS A O 1
ATOM 729 N N . MET A 1 99 ? -9.453 10.922 3.434 1 96.56 99 MET A N 1
ATOM 730 C CA . MET A 1 99 ? -8.562 11.375 2.371 1 96.56 99 MET A CA 1
ATOM 731 C C . MET A 1 99 ? -9.008 12.719 1.815 1 96.56 99 MET A C 1
ATOM 733 O O . MET A 1 99 ? -10.203 12.953 1.64 1 96.56 99 MET A O 1
ATOM 737 N N . TYR A 1 100 ? -8.039 13.555 1.584 1 96.69 100 TYR A N 1
ATOM 738 C CA . TYR A 1 100 ? -8.297 14.883 1.044 1 96.69 100 TYR A CA 1
ATOM 739 C C . TYR A 1 100 ? -7.48 15.125 -0.219 1 96.69 100 TYR A C 1
ATOM 741 O O . TYR A 1 100 ? -6.312 14.734 -0.297 1 96.69 100 TYR A O 1
ATOM 749 N N . THR A 1 101 ? -8.078 15.812 -1.191 1 94.81 101 THR A N 1
ATOM 750 C CA . THR A 1 101 ? -7.309 16.281 -2.342 1 94.81 101 THR A CA 1
ATOM 751 C C . THR A 1 101 ? -6.484 17.5 -1.98 1 94.81 101 THR A C 1
ATOM 753 O O . THR A 1 101 ? -6.82 18.234 -1.041 1 94.81 101 THR A O 1
ATOM 756 N N . PRO A 1 102 ? -5.418 17.734 -2.82 1 93.44 102 PRO A N 1
ATOM 757 C CA . PRO A 1 102 ? -4.641 18.953 -2.598 1 93.44 102 PRO A CA 1
ATOM 758 C C . PRO A 1 102 ? -5.496 20.219 -2.66 1 93.44 102 PRO A C 1
ATOM 760 O O . PRO A 1 102 ? -5.336 21.109 -1.833 1 93.44 102 PRO A O 1
ATOM 763 N N . SER A 1 103 ? -6.395 20.203 -3.533 1 94.94 103 SER A N 1
ATOM 764 C CA . SER A 1 103 ? -7.242 21.375 -3.691 1 94.94 103 SER A CA 1
ATOM 765 C C . SER A 1 103 ? -8.125 21.594 -2.467 1 94.94 103 SER A C 1
ATOM 767 O O . SER A 1 103 ? -8.344 22.734 -2.043 1 94.94 103 SER A O 1
ATOM 769 N N . GLU A 1 104 ? -8.688 20.531 -1.876 1 95.69 104 GLU A N 1
ATOM 770 C CA . GLU A 1 104 ? -9.5 20.625 -0.666 1 95.69 104 GLU A CA 1
ATOM 771 C C . GLU A 1 104 ? -8.695 21.188 0.498 1 95.69 104 GLU A C 1
ATOM 773 O O . GLU A 1 104 ? -9.188 22.047 1.244 1 95.69 104 GLU A O 1
ATOM 778 N N . VAL A 1 105 ? -7.473 20.766 0.606 1 96.88 105 VAL A N 1
ATOM 779 C CA . VAL A 1 105 ? -6.602 21.234 1.685 1 96.88 105 VAL A CA 1
ATOM 780 C C . VAL A 1 105 ? -6.266 22.703 1.485 1 96.88 105 VAL A C 1
ATOM 782 O O . VAL A 1 105 ? -6.391 23.5 2.414 1 96.88 105 VAL A O 1
ATOM 785 N N . LYS A 1 106 ? -5.902 23.047 0.263 1 96.75 106 LYS A N 1
ATOM 786 C CA . LYS A 1 106 ? -5.555 24.438 -0.048 1 96.75 106 LYS A CA 1
ATOM 787 C C . LYS A 1 106 ? -6.73 25.375 0.214 1 96.75 106 LYS A C 1
ATOM 789 O O . LYS A 1 106 ? -6.559 26.453 0.786 1 96.75 106 LYS A O 1
ATOM 794 N N . LYS A 1 107 ? -7.855 24.938 -0.173 1 96.31 107 LYS A N 1
ATOM 795 C CA . LYS A 1 107 ? -9.062 25.734 0.033 1 96.31 107 LYS A CA 1
ATOM 796 C C . LYS A 1 107 ? -9.367 25.891 1.52 1 96.31 107 LYS A C 1
ATOM 798 O O . LYS A 1 107 ? -9.727 26.984 1.969 1 96.31 107 LYS A O 1
ATOM 803 N N . ALA A 1 108 ? -9.25 24.859 2.246 1 95.19 108 ALA A N 1
ATOM 804 C CA . ALA A 1 108 ? -9.531 24.891 3.68 1 95.19 108 ALA A CA 1
ATOM 805 C C . ALA A 1 108 ? -8.562 25.812 4.402 1 95.19 108 ALA A C 1
ATOM 807 O O . ALA A 1 108 ? -8.969 26.609 5.266 1 95.19 108 ALA A O 1
ATOM 808 N N . ILE A 1 109 ? -7.328 25.797 4.055 1 95.19 109 ILE A N 1
ATOM 809 C CA . ILE A 1 109 ? -6.262 26.469 4.793 1 95.19 109 ILE A CA 1
ATOM 810 C C . ILE A 1 109 ? -6.168 27.922 4.352 1 95.19 109 ILE A C 1
ATOM 812 O O . ILE A 1 109 ? -6.004 28.812 5.184 1 95.19 109 ILE A O 1
ATOM 816 N N . SER A 1 110 ? -6.309 28.188 3.033 1 94.94 110 SER A N 1
ATOM 817 C CA . SER A 1 110 ? -5.973 29.516 2.523 1 94.94 110 SER A CA 1
ATOM 818 C C . SER A 1 110 ? -7.199 30.203 1.923 1 94.94 110 SER A C 1
ATOM 820 O O . SER A 1 110 ? -7.148 31.375 1.577 1 94.94 110 SER A O 1
ATOM 822 N N . GLY A 1 111 ? -8.258 29.453 1.732 1 93.88 111 GLY A N 1
ATOM 823 C CA . GLY A 1 111 ? -9.406 29.984 1.019 1 93.88 111 GLY A CA 1
ATOM 824 C C . GLY A 1 111 ? -9.234 29.953 -0.489 1 93.88 111 GLY A C 1
ATOM 825 O O . GLY A 1 111 ? -10.164 30.281 -1.229 1 93.88 111 GLY A O 1
ATOM 826 N N . ASN A 1 112 ? -8.078 29.562 -0.917 1 93.81 112 ASN A N 1
ATOM 827 C CA . ASN A 1 112 ? -7.688 29.5 -2.322 1 93.81 112 ASN A CA 1
ATOM 828 C C . ASN A 1 112 ? -7.242 28.094 -2.721 1 93.81 112 ASN A C 1
ATOM 830 O O . ASN A 1 112 ? -6.156 27.641 -2.342 1 93.81 112 ASN A O 1
ATOM 834 N N . GLY A 1 113 ? -7.977 27.516 -3.559 1 92.19 113 GLY A N 1
ATOM 835 C CA . GLY A 1 113 ? -7.707 26.141 -3.955 1 92.19 113 GLY A CA 1
ATOM 836 C C . GLY A 1 113 ? -6.465 26 -4.812 1 92.19 113 GLY A C 1
ATOM 837 O O . GLY A 1 113 ? -6.027 24.891 -5.102 1 92.19 113 GLY A O 1
ATOM 838 N N . ARG A 1 114 ? -5.875 27.141 -5.203 1 93.06 114 ARG A N 1
ATOM 839 C CA . ARG A 1 114 ? -4.691 27.125 -6.051 1 93.06 114 ARG A CA 1
ATOM 840 C C . ARG A 1 114 ? -3.496 27.766 -5.352 1 93.06 114 ARG A C 1
ATOM 842 O O . ARG A 1 114 ? -2.537 28.172 -6.004 1 93.06 114 ARG A O 1
ATOM 849 N N . ALA A 1 115 ? -3.557 27.797 -4.078 1 94.25 115 ALA A N 1
ATOM 850 C CA . ALA A 1 115 ? -2.49 28.406 -3.283 1 94.25 115 ALA A CA 1
ATOM 851 C C . ALA A 1 115 ? -1.165 27.688 -3.504 1 94.25 115 ALA A C 1
ATOM 853 O O . ALA A 1 115 ? -1.137 26.453 -3.65 1 94.25 115 ALA A O 1
ATOM 854 N N . ASP A 1 116 ? -0.07 28.453 -3.488 1 94.94 116 ASP A N 1
ATOM 855 C CA . ASP A 1 116 ? 1.23 27.812 -3.654 1 94.94 116 ASP A CA 1
ATOM 856 C C . ASP A 1 116 ? 1.812 27.391 -2.307 1 94.94 116 ASP A C 1
ATOM 858 O O . ASP A 1 116 ? 1.216 27.656 -1.26 1 94.94 116 ASP A O 1
ATOM 862 N N . LYS A 1 117 ? 2.975 26.719 -2.396 1 92.31 117 LYS A N 1
ATOM 863 C CA . LYS A 1 117 ? 3.57 26.125 -1.207 1 92.31 117 LYS A CA 1
ATOM 864 C C . LYS A 1 117 ? 3.963 27.188 -0.19 1 92.31 117 LYS A C 1
ATOM 866 O O . LYS A 1 117 ? 3.82 26.984 1.018 1 92.31 117 LYS A O 1
ATOM 871 N N . LYS A 1 118 ? 4.473 28.297 -0.636 1 93.62 118 LYS A N 1
ATOM 872 C CA . LYS A 1 118 ? 4.863 29.391 0.253 1 93.62 118 LYS A CA 1
ATOM 873 C C . LYS A 1 118 ? 3.66 29.938 1.02 1 93.62 118 LYS A C 1
ATOM 875 O O . LYS A 1 118 ? 3.727 30.125 2.236 1 93.62 118 LYS A O 1
ATOM 880 N N . GLN A 1 119 ? 2.645 30.234 0.319 1 95.38 119 GLN A N 1
ATOM 881 C CA . GLN A 1 119 ? 1.411 30.703 0.939 1 95.38 119 GLN A CA 1
ATOM 882 C C . GLN A 1 119 ? 0.885 29.703 1.953 1 95.38 119 GLN A C 1
ATOM 884 O O . GLN A 1 119 ? 0.47 30.078 3.053 1 95.38 119 GLN A O 1
ATOM 889 N N . MET A 1 120 ? 0.861 28.422 1.629 1 95.44 120 MET A N 1
ATOM 890 C CA . MET A 1 120 ? 0.372 27.375 2.516 1 95.44 120 MET A CA 1
ATOM 891 C C . MET A 1 120 ? 1.187 27.328 3.805 1 95.44 120 MET A C 1
ATOM 893 O O . MET A 1 120 ? 0.623 27.234 4.898 1 95.44 120 MET A O 1
ATOM 897 N N . THR A 1 121 ? 2.477 27.422 3.645 1 94.81 121 THR A N 1
ATOM 898 C CA . THR A 1 121 ? 3.365 27.391 4.801 1 94.81 121 THR A CA 1
ATOM 899 C C . THR A 1 121 ? 3.117 28.594 5.707 1 94.81 121 THR A C 1
ATOM 901 O O . THR A 1 121 ? 3.053 28.453 6.93 1 94.81 121 THR A O 1
ATOM 904 N N . ALA A 1 122 ? 2.963 29.719 5.098 1 94.81 122 ALA A N 1
ATOM 905 C CA . ALA A 1 122 ? 2.688 30.938 5.855 1 94.81 122 ALA A CA 1
ATOM 906 C C . ALA A 1 122 ? 1.369 30.828 6.617 1 94.81 122 ALA A C 1
ATOM 908 O O . ALA A 1 122 ? 1.295 31.188 7.797 1 94.81 122 ALA A O 1
ATOM 909 N N . MET A 1 123 ? 0.361 30.344 5.961 1 95.5 123 MET A N 1
ATOM 910 C CA . MET A 1 123 ? -0.963 30.203 6.562 1 95.5 123 MET A CA 1
ATOM 911 C C . MET A 1 123 ? -0.937 29.219 7.727 1 95.5 123 MET A C 1
ATOM 913 O O . MET A 1 123 ? -1.477 29.516 8.797 1 95.5 123 MET A O 1
ATOM 917 N N . ILE A 1 124 ? -0.27 28.156 7.551 1 96.19 124 ILE A N 1
ATOM 918 C CA . ILE A 1 124 ? -0.204 27.125 8.586 1 96.19 124 ILE A CA 1
ATOM 919 C C . ILE A 1 124 ? 0.547 27.672 9.797 1 96.19 124 ILE A C 1
ATOM 921 O O . ILE A 1 124 ? 0.151 27.422 10.945 1 96.19 124 ILE A O 1
ATOM 925 N N . THR A 1 125 ? 1.63 28.391 9.516 1 95.94 125 THR A N 1
ATOM 926 C CA . THR A 1 125 ? 2.406 29 10.586 1 95.94 125 THR A CA 1
ATOM 927 C C . THR A 1 125 ? 1.531 29.938 11.414 1 95.94 125 THR A C 1
ATOM 929 O O . THR A 1 125 ? 1.559 29.906 12.648 1 95.94 125 THR A O 1
ATOM 932 N N . ARG A 1 126 ? 0.734 30.688 10.82 1 95.44 126 ARG A N 1
ATOM 933 C CA . ARG A 1 126 ? -0.149 31.641 11.484 1 95.44 126 ARG A CA 1
ATOM 934 C C . ARG A 1 126 ? -1.266 30.938 12.234 1 95.44 126 ARG A C 1
ATOM 936 O O . ARG A 1 126 ? -1.53 31.234 13.398 1 95.44 126 ARG A O 1
ATOM 943 N N . ILE A 1 127 ? -1.909 30.016 11.562 1 94.81 127 ILE A N 1
ATOM 944 C CA . ILE A 1 127 ? -3.055 29.281 12.094 1 94.81 127 ILE A CA 1
ATOM 945 C C . ILE A 1 127 ? -2.658 28.578 13.391 1 94.81 127 ILE A C 1
ATOM 947 O O . ILE A 1 127 ? -3.42 28.562 14.359 1 94.81 127 ILE A O 1
ATOM 951 N N . LEU A 1 128 ? -1.486 28.016 13.43 1 96.19 128 LEU A N 1
ATOM 952 C CA . LEU A 1 128 ? -1.07 27.188 14.555 1 96.19 128 LEU A CA 1
ATOM 953 C C . LEU A 1 128 ? -0.253 28 15.555 1 96.19 128 LEU A C 1
ATOM 955 O O . LEU A 1 128 ? 0.163 27.484 16.594 1 96.19 128 LEU A O 1
ATOM 959 N N . GLY A 1 129 ? -0.006 29.234 15.258 1 94.88 129 GLY A N 1
ATOM 960 C CA . GLY A 1 129 ? 0.745 30.109 16.141 1 94.88 129 GLY A CA 1
ATOM 961 C C . GLY A 1 129 ? 2.18 29.656 16.344 1 94.88 129 GLY A C 1
ATOM 962 O O . GLY A 1 129 ? 2.699 29.703 17.469 1 94.88 129 GLY A O 1
ATOM 963 N N . LEU A 1 130 ? 2.762 29.203 15.289 1 93.5 130 LEU A N 1
ATOM 964 C CA . LEU A 1 130 ? 4.137 28.719 15.383 1 93.5 130 LEU A CA 1
ATOM 965 C C . LEU A 1 130 ? 5.121 29.891 15.336 1 93.5 130 LEU A C 1
ATOM 967 O O . LEU A 1 130 ? 4.891 30.875 14.625 1 93.5 130 LEU A O 1
ATOM 971 N N . VAL A 1 131 ? 6.203 29.781 16.094 1 93.06 131 VAL A N 1
ATOM 972 C CA . VAL A 1 131 ? 7.223 30.812 16.125 1 93.06 131 VAL A CA 1
ATOM 973 C C . VAL A 1 131 ? 7.965 30.859 14.797 1 93.06 131 VAL A C 1
ATOM 975 O O . VAL A 1 131 ? 8.32 31.938 14.312 1 93.06 131 VAL A O 1
ATOM 978 N N . GLU A 1 132 ? 8.211 29.656 14.234 1 92.62 132 GLU A N 1
ATOM 979 C CA . GLU A 1 132 ? 8.852 29.547 12.922 1 92.62 132 GLU A CA 1
ATOM 980 C C . GLU A 1 132 ? 8.094 28.562 12.031 1 92.62 132 GLU A C 1
ATOM 982 O O . GLU A 1 132 ? 7.406 27.656 12.523 1 92.62 132 GLU A O 1
ATOM 987 N N . ALA A 1 133 ? 8.273 28.797 10.789 1 91.31 133 ALA A N 1
ATOM 988 C CA . ALA A 1 133 ? 7.664 27.891 9.812 1 91.31 133 ALA A CA 1
ATOM 989 C C . ALA A 1 133 ? 8.172 26.453 10.008 1 91.31 133 ALA A C 1
ATOM 991 O O . ALA A 1 133 ? 9.359 26.234 10.242 1 91.31 133 ALA A O 1
ATOM 992 N N . PRO A 1 134 ? 7.215 25.516 9.906 1 88.88 134 PRO A N 1
ATOM 993 C CA . PRO A 1 134 ? 7.68 24.125 9.992 1 88.88 134 PRO A CA 1
ATOM 994 C C . PRO A 1 134 ? 8.578 23.719 8.828 1 88.88 134 PRO A C 1
ATOM 996 O O . PRO A 1 134 ? 8.352 24.156 7.695 1 88.88 134 PRO A O 1
ATOM 999 N N . LYS A 1 135 ? 9.656 23.047 9.141 1 86.25 135 LYS A N 1
ATOM 1000 C CA . LYS A 1 135 ? 10.562 22.5 8.141 1 86.25 135 LYS A CA 1
ATOM 1001 C C . LYS A 1 135 ? 10.719 20.984 8.312 1 86.25 135 LYS A C 1
ATOM 1003 O O . LYS A 1 135 ? 10.727 20.484 9.438 1 86.25 135 LYS A O 1
ATOM 1008 N N . PRO A 1 136 ? 10.883 20.281 7.191 1 87.81 136 PRO A N 1
ATOM 1009 C CA . PRO A 1 136 ? 10.844 20.641 5.773 1 87.81 136 PRO A CA 1
ATOM 1010 C C . PRO A 1 136 ? 9.414 20.844 5.258 1 87.81 136 PRO A C 1
ATOM 1012 O O . PRO A 1 136 ? 8.461 20.812 6.039 1 87.81 136 PRO A O 1
ATOM 1015 N N . ALA A 1 137 ? 9.25 21.078 3.943 1 87.31 137 ALA A N 1
ATOM 1016 C CA . ALA A 1 137 ? 7.973 21.328 3.287 1 87.31 137 ALA A CA 1
ATOM 1017 C C . ALA A 1 137 ? 6.984 20.203 3.543 1 87.31 137 ALA A C 1
ATOM 1019 O O . ALA A 1 137 ? 5.797 20.438 3.756 1 87.31 137 ALA A O 1
ATOM 1020 N N . ASP A 1 138 ? 7.43 18.969 3.594 1 90.88 138 ASP A N 1
ATOM 1021 C CA . ASP A 1 138 ? 6.598 17.797 3.822 1 90.88 138 ASP A CA 1
ATOM 1022 C C . ASP A 1 138 ? 5.945 17.844 5.203 1 90.88 138 ASP A C 1
ATOM 1024 O O . ASP A 1 138 ? 4.797 17.422 5.367 1 90.88 138 ASP A O 1
ATOM 1028 N N . ALA A 1 139 ? 6.613 18.453 6.176 1 92.31 139 ALA A N 1
ATOM 1029 C CA . ALA A 1 139 ? 6.066 18.625 7.52 1 92.31 139 ALA A CA 1
ATOM 1030 C C . ALA A 1 139 ? 4.922 19.625 7.52 1 92.31 139 ALA A C 1
ATOM 1032 O O . ALA A 1 139 ? 3.889 19.406 8.156 1 92.31 139 ALA A O 1
ATOM 1033 N N . ALA A 1 140 ? 5.121 20.719 6.812 1 93.56 140 ALA A N 1
ATOM 1034 C CA . ALA A 1 140 ? 4.082 21.75 6.711 1 93.56 140 ALA A CA 1
ATOM 1035 C C . ALA A 1 140 ? 2.828 21.188 6.047 1 93.56 140 ALA A C 1
ATOM 1037 O O . ALA A 1 140 ? 1.708 21.469 6.48 1 93.56 140 ALA A O 1
ATOM 1038 N N . ASP A 1 141 ? 3.029 20.438 5.008 1 95.81 141 ASP A N 1
ATOM 1039 C CA . ASP A 1 141 ? 1.917 19.812 4.301 1 95.81 141 ASP A CA 1
ATOM 1040 C C . ASP A 1 141 ? 1.146 18.859 5.211 1 95.81 141 ASP A C 1
ATOM 1042 O O . ASP A 1 141 ? -0.085 18.797 5.16 1 95.81 141 ASP A O 1
ATOM 1046 N N . ALA A 1 142 ? 1.891 18.109 6.02 1 97.81 142 ALA A N 1
ATOM 1047 C CA . ALA A 1 142 ? 1.242 17.203 6.969 1 97.81 142 ALA A CA 1
ATOM 1048 C C . ALA A 1 142 ? 0.394 17.984 7.973 1 97.81 142 ALA A C 1
ATOM 1050 O O . ALA A 1 142 ? -0.724 17.578 8.297 1 97.81 142 ALA A O 1
ATOM 1051 N N . LEU A 1 143 ? 0.93 19.094 8.469 1 97.75 143 LEU A N 1
ATOM 1052 C CA . LEU A 1 143 ? 0.168 19.938 9.383 1 97.75 143 LEU A CA 1
ATOM 1053 C C .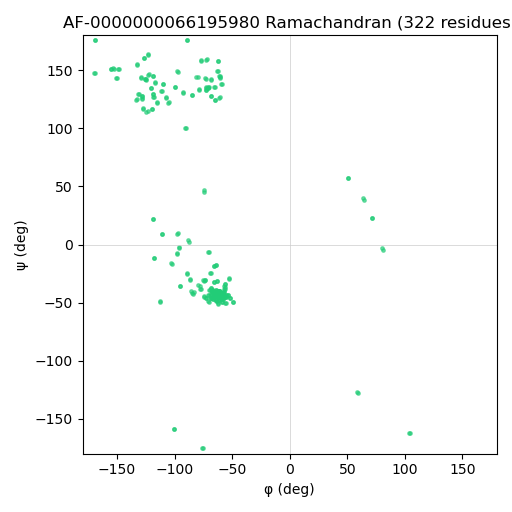 LEU A 1 143 ? -1.089 20.484 8.703 1 97.75 143 LEU A C 1
ATOM 1055 O O . LEU A 1 143 ? -2.16 20.516 9.312 1 97.75 143 LEU A O 1
ATOM 1059 N N . ALA A 1 144 ? -0.929 20.891 7.465 1 97.38 144 ALA A N 1
ATOM 1060 C CA . ALA A 1 144 ? -2.064 21.406 6.707 1 97.38 144 ALA A CA 1
ATOM 1061 C C . ALA A 1 144 ? -3.176 20.375 6.602 1 97.38 144 ALA A C 1
ATOM 1063 O O . ALA A 1 144 ? -4.355 20.703 6.734 1 97.38 144 ALA A O 1
ATOM 1064 N N . LEU A 1 145 ? -2.789 19.172 6.367 1 97.44 145 LEU A N 1
ATOM 1065 C CA . LEU A 1 145 ? -3.748 18.078 6.27 1 97.44 145 LEU A CA 1
ATOM 1066 C C . LEU A 1 145 ? -4.5 17.906 7.586 1 97.44 145 LEU A C 1
ATOM 1068 O O . LEU A 1 145 ? -5.727 17.766 7.59 1 97.44 145 LEU A O 1
ATOM 1072 N N . ALA A 1 146 ? -3.781 17.875 8.695 1 97.81 146 ALA A N 1
ATOM 1073 C CA . ALA A 1 146 ? -4.379 17.688 10.016 1 97.81 146 ALA A CA 1
ATOM 1074 C C . ALA A 1 146 ? -5.355 18.812 10.328 1 97.81 146 ALA A C 1
ATOM 1076 O O . ALA A 1 146 ? -6.473 18.562 10.797 1 97.81 146 ALA A O 1
ATOM 1077 N N . VAL A 1 147 ? -4.961 20.031 10.062 1 97.12 147 VAL A N 1
ATOM 1078 C CA . VAL A 1 147 ? -5.805 21.203 10.312 1 97.12 147 VAL A CA 1
ATOM 1079 C C . VAL A 1 147 ? -7.043 21.141 9.43 1 97.12 147 VAL A C 1
ATOM 1081 O O . VAL A 1 147 ? -8.164 21.391 9.891 1 97.12 147 VAL A O 1
ATOM 1084 N N . CYS A 1 148 ? -6.801 20.859 8.156 1 96.94 148 CYS A N 1
ATOM 1085 C CA . CYS A 1 148 ? -7.906 20.719 7.215 1 96.94 148 CYS A CA 1
ATOM 1086 C C . CYS A 1 148 ? -8.977 19.781 7.762 1 96.94 148 CYS A C 1
ATOM 1088 O O . CYS A 1 148 ? -10.164 20.109 7.742 1 96.94 148 CYS A O 1
ATOM 1090 N N . HIS A 1 149 ? -8.57 18.625 8.227 1 96.94 149 HIS A N 1
ATOM 1091 C CA . HIS A 1 149 ? -9.531 17.672 8.773 1 96.94 149 HIS A CA 1
ATOM 1092 C C . HIS A 1 149 ? -10.281 18.25 9.961 1 96.94 149 HIS A C 1
ATOM 1094 O O . HIS A 1 149 ? -11.5 18.109 10.062 1 96.94 149 HIS A O 1
ATOM 1100 N N . CYS A 1 150 ? -9.586 18.906 10.891 1 94.75 150 CYS A N 1
ATOM 1101 C CA . CYS A 1 150 ? -10.195 19.484 12.086 1 94.75 150 CYS A CA 1
ATOM 1102 C C . CYS A 1 150 ? -11.312 20.453 11.703 1 94.75 150 CYS A C 1
ATOM 1104 O O . CYS A 1 150 ? -12.32 20.547 12.406 1 94.75 150 CYS A O 1
ATOM 1106 N N . TRP A 1 151 ? -11.102 21.094 10.625 1 93.94 151 TRP A N 1
ATOM 1107 C CA . TRP A 1 151 ? -12.07 22.125 10.227 1 93.94 151 TRP A CA 1
ATOM 1108 C C . TRP A 1 151 ? -13.211 21.5 9.422 1 93.94 151 TRP A C 1
ATOM 1110 O O . TRP A 1 151 ? -14.352 21.984 9.477 1 93.94 151 TRP A O 1
ATOM 1120 N N . ARG A 1 152 ? -13.008 20.484 8.711 1 89 152 ARG A N 1
ATOM 1121 C CA . ARG A 1 152 ? -13.992 19.938 7.785 1 89 152 ARG A CA 1
ATOM 1122 C C . ARG A 1 152 ? -14.781 18.812 8.438 1 89 152 ARG A C 1
ATOM 1124 O O . ARG A 1 152 ? -15.914 18.531 8.039 1 89 152 ARG A O 1
ATOM 1131 N N . ALA A 1 153 ? -14.164 17.984 9.289 1 78.62 153 ALA A N 1
ATOM 1132 C CA . ALA A 1 153 ? -14.812 16.812 9.883 1 78.62 153 ALA A CA 1
ATOM 1133 C C . ALA A 1 153 ? -16.094 17.203 10.617 1 78.62 153 ALA A C 1
ATOM 1135 O O . ALA A 1 153 ? -17.109 16.531 10.484 1 78.62 153 ALA A O 1
ATOM 1136 N N . PRO A 1 154 ? -16.031 18.25 11.523 1 61.72 154 PRO A N 1
ATOM 1137 C CA . PRO A 1 154 ? -17.297 18.641 12.148 1 61.72 154 PRO A CA 1
ATOM 1138 C C . PRO A 1 154 ? -18.391 18.922 11.133 1 61.72 154 PRO A C 1
ATOM 1140 O O . PRO A 1 154 ? -19.562 18.672 11.398 1 61.72 154 PRO A O 1
ATOM 1143 N N . MET A 1 155 ? -17.984 19.359 9.992 1 52.81 155 MET A N 1
ATOM 1144 C CA . MET A 1 155 ? -18.953 19.609 8.938 1 52.81 155 MET A CA 1
ATOM 1145 C C . MET A 1 155 ? -19.453 18.297 8.336 1 52.81 155 MET A C 1
ATOM 1147 O O . MET A 1 155 ? -20.609 18.188 7.961 1 52.81 155 MET A O 1
ATOM 1151 N N . LEU A 1 156 ? -18.531 17.312 8.352 1 53.22 156 LEU A N 1
ATOM 1152 C CA . LEU A 1 156 ? -18.891 16 7.812 1 53.22 156 LEU A CA 1
ATOM 1153 C C . LEU A 1 156 ? -19.766 15.234 8.797 1 53.22 156 LEU A C 1
ATOM 1155 O O . LEU A 1 156 ? -20.672 14.5 8.391 1 53.22 156 LEU A O 1
ATOM 1159 N N . ALA A 1 157 ? -19.453 15.359 10.141 1 52.94 157 ALA A N 1
ATOM 1160 C CA . ALA A 1 157 ? -20.281 14.734 11.164 1 52.94 157 ALA A CA 1
ATOM 1161 C C . ALA A 1 157 ? -21.703 15.289 11.133 1 52.94 157 ALA A C 1
ATOM 1163 O O . ALA A 1 157 ? -22.672 14.555 11.336 1 52.94 157 ALA A O 1
ATOM 1164 N N . ILE A 1 158 ? -21.812 16.531 10.953 1 46.19 158 ILE A N 1
ATOM 1165 C CA . ILE A 1 158 ? -23.125 17.156 10.898 1 46.19 158 ILE A CA 1
ATOM 1166 C C . ILE A 1 158 ? -23.891 16.656 9.664 1 46.19 158 ILE A C 1
ATOM 1168 O O . ILE A 1 158 ? -25.094 16.406 9.727 1 46.19 158 ILE A O 1
ATOM 1172 N N . HIS A 1 159 ? -23.219 16.359 8.625 1 46.47 159 HIS A N 1
ATOM 1173 C CA . HIS A 1 159 ? -23.891 15.906 7.402 1 46.47 159 HIS A CA 1
ATOM 1174 C C . HIS A 1 159 ? -24.266 14.438 7.492 1 46.47 159 HIS A C 1
ATOM 1176 O O . HIS A 1 159 ? -25.312 14.031 6.977 1 46.47 159 HIS A O 1
ATOM 1182 N N . ASN A 1 160 ? -23.516 13.586 8.109 1 44.81 160 ASN A N 1
ATOM 1183 C CA . ASN A 1 160 ? -23.891 12.18 8.242 1 44.81 160 ASN A CA 1
ATOM 1184 C C . ASN A 1 160 ? -25 11.977 9.25 1 44.81 160 ASN A C 1
ATOM 1186 O O . ASN A 1 160 ? -25.688 10.945 9.234 1 44.81 160 ASN A O 1
ATOM 1190 N N . SER A 1 161 ? -25.203 12.742 10.32 1 41.34 161 SER A N 1
ATOM 1191 C CA . SER A 1 161 ? -26.312 12.664 11.258 1 41.34 161 SER A CA 1
ATOM 1192 C C . SER A 1 161 ? -27.625 13.094 10.609 1 41.34 161 SER A C 1
ATOM 1194 O O . SER A 1 161 ? -28.703 12.859 11.156 1 41.34 161 SER A O 1
ATOM 1196 N N . GLN A 1 162 ? -27.75 13.852 9.617 1 32.19 162 GLN A N 1
ATOM 1197 C CA . GLN A 1 162 ? -29.016 14.211 9 1 32.19 162 GLN A CA 1
ATOM 1198 C C . GLN A 1 162 ? -29.422 13.195 7.93 1 32.19 162 GLN A C 1
ATOM 1200 O O . GLN A 1 162 ? -30.484 13.32 7.316 1 32.19 162 GLN A O 1
ATOM 1205 N N . ARG A 1 163 ? -28.734 12.18 7.699 1 26.48 163 ARG A N 1
ATOM 1206 C CA . ARG A 1 163 ? -29.219 11.195 6.734 1 26.48 163 ARG A CA 1
ATOM 1207 C C . ARG A 1 163 ? -29.781 9.961 7.438 1 26.48 163 ARG A C 1
ATOM 1209 O O . ARG A 1 163 ? -29.203 9.5 8.43 1 26.48 163 ARG A O 1
ATOM 1216 N N . MET B 1 1 ? 5.844 -18.391 -2.68 1 98.5 1 MET B N 1
ATOM 1217 C CA . MET B 1 1 ? 4.473 -17.891 -2.68 1 98.5 1 MET B CA 1
ATOM 1218 C C . MET B 1 1 ? 4.27 -16.875 -3.805 1 98.5 1 MET B C 1
ATOM 1220 O O . MET B 1 1 ? 5.059 -15.945 -3.955 1 98.5 1 MET B O 1
ATOM 1224 N N . GLY B 1 2 ? 3.338 -17.141 -4.684 1 98.62 2 GLY B N 1
ATOM 1225 C CA . GLY B 1 2 ? 2.953 -16.234 -5.758 1 98.62 2 GLY B CA 1
ATOM 1226 C C . GLY B 1 2 ? 1.701 -15.438 -5.449 1 98.62 2 GLY B C 1
ATOM 1227 O O . GLY B 1 2 ? 0.722 -15.984 -4.938 1 98.62 2 GLY B O 1
ATOM 1228 N N . ILE B 1 3 ? 1.78 -14.156 -5.754 1 98.69 3 ILE B N 1
ATOM 1229 C CA . ILE B 1 3 ? 0.652 -13.273 -5.48 1 98.69 3 ILE B CA 1
ATOM 1230 C C . ILE B 1 3 ? 0.277 -12.508 -6.746 1 98.69 3 ILE B C 1
ATOM 1232 O O . ILE B 1 3 ? 1.109 -11.805 -7.32 1 98.69 3 ILE B O 1
ATOM 1236 N N . ASP B 1 4 ? -0.905 -12.703 -7.258 1 97.81 4 ASP B N 1
ATOM 1237 C CA . ASP B 1 4 ? -1.525 -11.859 -8.273 1 97.81 4 ASP B CA 1
ATOM 1238 C C . ASP B 1 4 ? -2.348 -10.742 -7.629 1 97.81 4 ASP B C 1
ATOM 1240 O O . ASP B 1 4 ? -3.512 -10.945 -7.277 1 97.81 4 ASP B O 1
ATOM 1244 N N . PRO B 1 5 ? -1.78 -9.578 -7.57 1 97.81 5 PRO B N 1
ATOM 1245 C CA . PRO B 1 5 ? -2.375 -8.555 -6.703 1 97.81 5 PRO B CA 1
ATOM 1246 C C . PRO B 1 5 ? -3.674 -7.984 -7.27 1 97.81 5 PRO B C 1
ATOM 1248 O O . PRO B 1 5 ? -3.787 -7.781 -8.477 1 97.81 5 PRO B O 1
ATOM 1251 N N .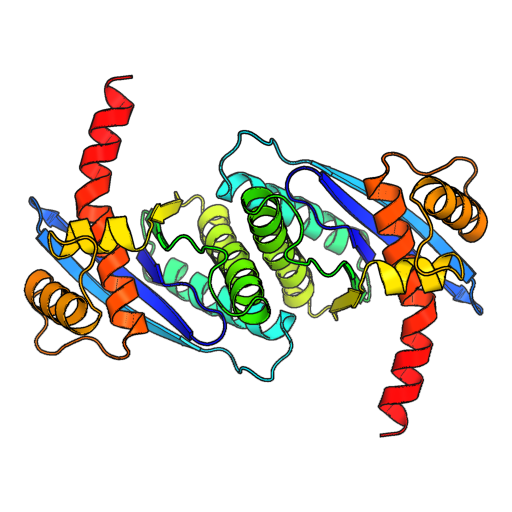 GLY B 1 6 ? -4.578 -7.723 -6.438 1 95.44 6 GLY B N 1
ATOM 1252 C CA . GLY B 1 6 ? -5.859 -7.059 -6.617 1 95.44 6 GLY B CA 1
ATOM 1253 C C . GLY B 1 6 ? -6.543 -6.723 -5.305 1 95.44 6 GLY B C 1
ATOM 1254 O O . GLY B 1 6 ? -6.414 -7.457 -4.324 1 95.44 6 GLY B O 1
ATOM 1255 N N . LEU B 1 7 ? -7.246 -5.633 -5.391 1 96.31 7 LEU B N 1
ATOM 1256 C CA . LEU B 1 7 ? -7.914 -5.262 -4.145 1 96.31 7 LEU B CA 1
ATOM 1257 C C . LEU B 1 7 ? -9.234 -6.004 -3.998 1 96.31 7 LEU B C 1
ATOM 1259 O O . LEU B 1 7 ? -9.562 -6.484 -2.91 1 96.31 7 LEU B O 1
ATOM 1263 N N . THR B 1 8 ? -10.008 -6.109 -5.09 1 95.62 8 THR B N 1
ATOM 1264 C CA . THR B 1 8 ? -11.273 -6.84 -5.035 1 95.62 8 THR B CA 1
ATOM 1265 C C . THR B 1 8 ? -11.023 -8.344 -4.992 1 95.62 8 THR B C 1
ATOM 1267 O O . THR B 1 8 ? -11.672 -9.062 -4.227 1 95.62 8 THR B O 1
ATOM 1270 N N . ARG B 1 9 ? -10.164 -8.781 -5.797 1 96.62 9 ARG B N 1
ATOM 1271 C CA . ARG B 1 9 ? -9.719 -10.172 -5.816 1 96.62 9 ARG B CA 1
ATOM 1272 C C . ARG B 1 9 ? -8.203 -10.258 -5.875 1 96.62 9 ARG B C 1
ATOM 1274 O O . ARG B 1 9 ? -7.574 -9.672 -6.758 1 96.62 9 ARG B O 1
ATOM 1281 N N . CYS B 1 10 ? -7.625 -10.914 -5.008 1 98.06 10 CYS B N 1
ATOM 1282 C CA . CYS B 1 10 ? -6.188 -11.156 -4.938 1 98.06 10 CYS B CA 1
ATOM 1283 C C . CYS B 1 10 ? -5.883 -12.648 -5 1 98.06 10 CYS B C 1
ATOM 1285 O O . CYS B 1 10 ? -6.277 -13.406 -4.113 1 98.06 10 CYS B O 1
ATOM 1287 N N . GLY B 1 11 ? -5.184 -13.078 -6.059 1 98.12 11 GLY B N 1
ATOM 1288 C CA . GLY B 1 11 ? -4.781 -14.477 -6.152 1 98.12 11 GLY B CA 1
ATOM 1289 C C . GLY B 1 11 ? -3.566 -14.805 -5.305 1 98.12 11 GLY B C 1
ATOM 1290 O O . GLY B 1 11 ? -2.594 -14.047 -5.285 1 98.12 11 GLY B O 1
ATOM 1291 N N . LEU B 1 12 ? -3.633 -15.867 -4.586 1 98.56 12 LEU B N 1
ATOM 1292 C CA . LEU B 1 12 ? -2.529 -16.359 -3.77 1 98.56 12 LEU B CA 1
ATOM 1293 C C . LEU B 1 12 ? -2.195 -17.797 -4.125 1 98.56 12 LEU B C 1
ATOM 1295 O O . LEU B 1 12 ? -3.094 -18.609 -4.395 1 98.56 12 LEU B O 1
ATOM 1299 N N . SER B 1 13 ? -0.925 -18.094 -4.105 1 98.56 13 SER B N 1
ATOM 1300 C CA . SER B 1 13 ? -0.512 -19.469 -4.348 1 98.56 13 SER B CA 1
ATOM 1301 C C . SER B 1 13 ? 0.768 -19.812 -3.588 1 98.56 13 SER B C 1
ATOM 1303 O O . SER B 1 13 ? 1.532 -18.906 -3.223 1 98.56 13 SER B O 1
ATOM 1305 N N . VAL B 1 14 ? 0.938 -21.047 -3.23 1 98.31 14 VAL B N 1
ATOM 1306 C CA . VAL B 1 14 ? 2.17 -21.578 -2.658 1 98.31 14 VAL B CA 1
ATOM 1307 C C . VAL B 1 14 ? 2.604 -22.812 -3.432 1 98.31 14 VAL B C 1
ATOM 1309 O O . VAL B 1 14 ? 1.794 -23.719 -3.688 1 98.31 14 VAL B O 1
ATOM 1312 N N . VAL B 1 15 ? 3.775 -22.766 -3.863 1 97.88 15 VAL B N 1
ATOM 1313 C CA . VAL B 1 15 ? 4.344 -23.922 -4.531 1 97.88 15 VAL B CA 1
ATOM 1314 C C . VAL B 1 15 ? 5.668 -24.312 -3.873 1 97.88 15 VAL B C 1
ATOM 1316 O O . VAL B 1 15 ? 6.23 -23.531 -3.104 1 97.88 15 VAL B O 1
ATOM 1319 N N . GLN B 1 16 ? 6.062 -25.484 -4.098 1 96.69 16 GLN B N 1
ATOM 1320 C CA . GLN B 1 16 ? 7.371 -25.969 -3.674 1 96.69 16 GLN B CA 1
ATOM 1321 C C . GLN B 1 16 ? 8.25 -26.312 -4.875 1 96.69 16 GLN B C 1
ATOM 1323 O O . GLN B 1 16 ? 7.852 -27.125 -5.723 1 96.69 16 GLN B O 1
ATOM 1328 N N . ALA B 1 17 ? 9.414 -25.641 -4.902 1 92.25 17 ALA B N 1
ATOM 1329 C CA . ALA B 1 17 ? 10.359 -26.016 -5.949 1 92.25 17 ALA B CA 1
ATOM 1330 C C . ALA B 1 17 ? 10.922 -27.422 -5.699 1 92.25 17 ALA B C 1
ATOM 1332 O O . ALA B 1 17 ? 11.305 -27.75 -4.574 1 92.25 17 ALA B O 1
ATOM 1333 N N . GLY B 1 18 ? 10.852 -28.281 -6.699 1 87.06 18 GLY B N 1
ATOM 1334 C CA . GLY B 1 18 ? 11.422 -29.609 -6.641 1 87.06 18 GLY B CA 1
ATOM 1335 C C . GLY B 1 18 ? 12.758 -29.719 -7.348 1 87.06 18 GLY B C 1
ATOM 1336 O O . GLY B 1 18 ? 13.516 -28.75 -7.406 1 87.06 18 GLY B O 1
ATOM 1337 N N . LYS B 1 19 ? 13.086 -30.969 -7.695 1 84.88 19 LYS B N 1
ATOM 1338 C CA . LYS B 1 19 ? 14.312 -31.188 -8.461 1 84.88 19 LYS B CA 1
ATOM 1339 C C . LYS B 1 19 ? 14.188 -30.625 -9.875 1 84.88 19 LYS B C 1
ATOM 1341 O O . LYS B 1 19 ? 13.141 -30.781 -10.516 1 84.88 19 LYS B O 1
ATOM 1346 N N . GLY B 1 20 ? 15.328 -30.062 -10.328 1 82.94 20 GLY B N 1
ATOM 1347 C CA . GLY B 1 20 ? 15.266 -29.469 -11.656 1 82.94 20 GLY B CA 1
ATOM 1348 C C . GLY B 1 20 ? 14.219 -28.375 -11.773 1 82.94 20 GLY B C 1
ATOM 1349 O O . GLY B 1 20 ? 14.18 -27.453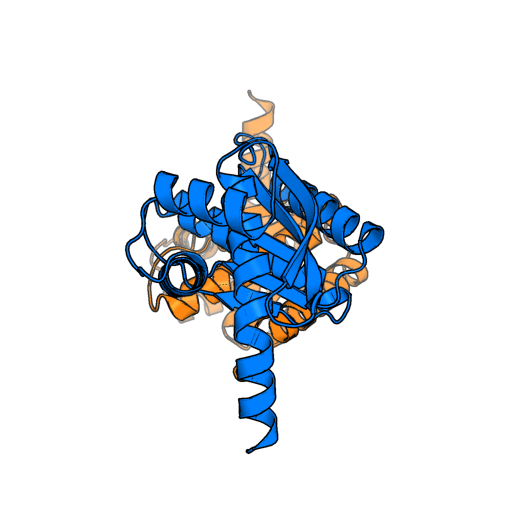 -10.969 1 82.94 20 GLY B O 1
ATOM 1350 N N . ARG B 1 21 ? 13.398 -28.625 -12.82 1 86.81 21 ARG B N 1
ATOM 1351 C CA . ARG B 1 21 ? 12.359 -27.625 -13.078 1 86.81 21 ARG B CA 1
ATOM 1352 C C . ARG B 1 21 ? 11.039 -28.047 -12.445 1 86.81 21 ARG B C 1
ATOM 1354 O O . ARG B 1 21 ? 10 -27.422 -12.703 1 86.81 21 ARG B O 1
ATOM 1361 N N . SER B 1 22 ? 11.102 -29.047 -11.672 1 92.38 22 SER B N 1
ATOM 1362 C CA . SER B 1 22 ? 9.875 -29.547 -11.055 1 92.38 22 SER B CA 1
ATOM 1363 C C . SER B 1 22 ? 9.375 -28.578 -9.984 1 92.38 22 SER B C 1
ATOM 1365 O O . SER B 1 22 ? 10.164 -28.031 -9.219 1 92.38 22 SER B O 1
ATOM 1367 N N . VAL B 1 23 ? 8.031 -28.328 -10.023 1 95.62 23 VAL B N 1
ATOM 1368 C CA . VAL B 1 23 ? 7.352 -27.484 -9.047 1 95.62 23 VAL B CA 1
ATOM 1369 C C . VAL B 1 23 ? 6.105 -28.203 -8.523 1 95.62 23 VAL B C 1
ATOM 1371 O O . VAL B 1 23 ? 5.309 -28.719 -9.312 1 95.62 23 VAL B O 1
ATOM 1374 N N . ILE B 1 24 ? 5.93 -28.281 -7.277 1 96.12 24 ILE B N 1
ATOM 1375 C CA . ILE B 1 24 ? 4.816 -28.984 -6.641 1 96.12 24 ILE B CA 1
ATOM 1376 C C . ILE B 1 24 ? 3.811 -27.969 -6.105 1 96.12 24 ILE B C 1
ATOM 1378 O O . ILE B 1 24 ? 4.156 -27.125 -5.277 1 96.12 24 ILE B O 1
ATOM 1382 N N . PRO B 1 25 ? 2.57 -28.094 -6.59 1 96.19 25 PRO B N 1
ATOM 1383 C CA . PRO B 1 25 ? 1.561 -27.188 -6.023 1 96.19 25 PRO B CA 1
ATOM 1384 C C . PRO B 1 25 ? 1.2 -27.547 -4.582 1 96.19 25 PRO B C 1
ATOM 1386 O O . PRO B 1 25 ? 1.043 -28.719 -4.25 1 96.19 25 PRO B O 1
ATOM 1389 N N . VAL B 1 26 ? 1.128 -26.562 -3.729 1 97.12 26 VAL B N 1
ATOM 1390 C CA . VAL B 1 26 ? 0.828 -26.766 -2.314 1 97.12 26 VAL B CA 1
ATOM 1391 C C . VAL B 1 26 ? -0.543 -26.172 -1.986 1 97.12 26 VAL B C 1
ATOM 1393 O O . VAL B 1 26 ? -1.378 -26.844 -1.368 1 97.12 26 VAL B O 1
ATOM 1396 N N . ALA B 1 27 ? -0.82 -24.984 -2.35 1 97.19 27 ALA B N 1
ATOM 1397 C CA . ALA B 1 27 ? -2.086 -24.312 -2.082 1 97.19 27 ALA B CA 1
ATOM 1398 C C . ALA B 1 27 ? -2.354 -23.219 -3.115 1 97.19 27 ALA B C 1
ATOM 1400 O O . ALA B 1 27 ? -1.418 -22.656 -3.689 1 97.19 27 ALA B O 1
ATOM 1401 N N . VAL B 1 28 ? -3.604 -22.953 -3.365 1 97.44 28 VAL B N 1
ATOM 1402 C CA . VAL B 1 28 ? -4.023 -21.859 -4.238 1 97.44 28 VAL B CA 1
ATOM 1403 C C . VAL B 1 28 ? -5.383 -21.328 -3.783 1 97.44 28 VAL B C 1
ATOM 1405 O O . VAL B 1 28 ? -6.203 -22.078 -3.252 1 97.44 28 VAL B O 1
ATOM 1408 N N . GLY B 1 29 ? -5.555 -20.078 -3.883 1 96.44 29 GLY B N 1
ATOM 1409 C CA . GLY B 1 29 ? -6.816 -19.469 -3.492 1 96.44 29 GLY B CA 1
ATOM 1410 C C . GLY B 1 29 ? -6.941 -18.016 -3.926 1 96.44 29 GLY B C 1
ATOM 1411 O O . GLY B 1 29 ? -6.066 -17.5 -4.617 1 96.44 29 GLY B O 1
ATOM 1412 N N . VAL B 1 30 ? -8.125 -17.5 -3.635 1 97.81 30 VAL B N 1
ATOM 1413 C CA . VAL B 1 30 ? -8.414 -16.094 -3.932 1 97.81 30 VAL B CA 1
ATOM 1414 C C . VAL B 1 30 ? -8.953 -15.406 -2.684 1 97.81 30 VAL B C 1
ATOM 1416 O O . VAL B 1 30 ? -9.836 -15.93 -2.008 1 97.81 30 VAL B O 1
ATOM 1419 N N . VAL B 1 31 ? -8.32 -14.289 -2.359 1 97.94 31 VAL B N 1
ATOM 1420 C CA . VAL B 1 31 ? -8.82 -13.43 -1.295 1 97.94 31 VAL B CA 1
ATOM 1421 C C . VAL B 1 31 ? -9.727 -12.352 -1.885 1 97.94 31 VAL B C 1
ATOM 1423 O O . VAL B 1 31 ? -9.359 -11.68 -2.846 1 97.94 31 VAL B O 1
ATOM 1426 N N . ARG B 1 32 ? -10.859 -12.188 -1.333 1 97.69 32 ARG B N 1
ATOM 1427 C CA . ARG B 1 32 ? -11.805 -11.18 -1.81 1 97.69 32 ARG B CA 1
ATOM 1428 C C . ARG B 1 32 ? -12.07 -10.125 -0.738 1 97.69 32 ARG B C 1
ATOM 1430 O O . ARG B 1 32 ? -12.109 -10.445 0.453 1 97.69 32 ARG B O 1
ATOM 1437 N N . THR B 1 33 ? -12.141 -8.961 -1.131 1 97.81 33 THR B N 1
ATOM 1438 C CA . THR B 1 33 ? -12.617 -7.887 -0.266 1 97.81 33 THR B CA 1
ATOM 1439 C C . THR B 1 33 ? -13.867 -7.242 -0.85 1 97.81 33 THR B C 1
ATOM 1441 O O . THR B 1 33 ? -14.023 -7.16 -2.07 1 97.81 33 THR B O 1
ATOM 1444 N N . PRO B 1 34 ? -14.766 -6.84 0.045 1 96.5 34 PRO B N 1
ATOM 1445 C CA . PRO B 1 34 ? -15.992 -6.234 -0.47 1 96.5 34 PRO B CA 1
ATOM 1446 C C . PRO B 1 34 ? -15.742 -4.918 -1.204 1 96.5 34 PRO B C 1
ATOM 1448 O O . PRO B 1 34 ? -15.266 -3.953 -0.602 1 96.5 34 PRO B O 1
ATOM 1451 N N . PRO B 1 35 ? -16.203 -4.844 -2.498 1 92.94 35 PRO B N 1
ATOM 1452 C CA . PRO B 1 35 ? -15.852 -3.674 -3.309 1 92.94 35 PRO B CA 1
ATOM 1453 C C . PRO B 1 35 ? -16.469 -2.383 -2.779 1 92.94 35 PRO B C 1
ATOM 1455 O O . PRO B 1 35 ? -16 -1.29 -3.105 1 92.94 35 PRO B O 1
ATOM 1458 N N . HIS B 1 36 ? -17.469 -2.428 -1.959 1 94.88 36 HIS B N 1
ATOM 1459 C CA . HIS B 1 36 ? -18.172 -1.225 -1.511 1 94.88 36 HIS B CA 1
ATOM 1460 C C . HIS B 1 36 ? -17.656 -0.77 -0.148 1 94.88 36 HIS B C 1
ATOM 1462 O O . HIS B 1 36 ? -18.031 0.301 0.335 1 94.88 36 HIS B O 1
ATOM 1468 N N . ALA B 1 37 ? -16.812 -1.612 0.452 1 96.44 37 ALA B N 1
ATOM 1469 C CA . ALA B 1 37 ? -16.234 -1.238 1.742 1 96.44 37 ALA B CA 1
ATOM 1470 C C . ALA B 1 37 ? -15.195 -0.138 1.578 1 96.44 37 ALA B C 1
ATOM 1472 O O . ALA B 1 37 ? -14.68 0.077 0.479 1 96.44 37 ALA B O 1
ATOM 1473 N N . GLU B 1 38 ? -14.969 0.54 2.693 1 96.62 38 GLU B N 1
ATOM 1474 C CA . GLU B 1 38 ? -13.914 1.549 2.705 1 96.62 38 GLU B CA 1
ATOM 1475 C C . GLU B 1 38 ? -12.547 0.923 2.445 1 96.62 38 GLU B C 1
ATOM 1477 O O . GLU B 1 38 ? -12.297 -0.221 2.83 1 96.62 38 GLU B O 1
ATOM 1482 N N . LEU B 1 39 ? -11.695 1.712 1.836 1 97.25 39 LEU B N 1
ATOM 1483 C CA . LEU B 1 39 ? -10.352 1.27 1.489 1 97.25 39 LEU B CA 1
ATOM 1484 C C . LEU B 1 39 ? -9.648 0.673 2.703 1 97.25 39 LEU B C 1
ATOM 1486 O O . LEU B 1 39 ? -9.016 -0.382 2.604 1 97.25 39 LEU B O 1
ATOM 1490 N N . SER B 1 40 ? -9.734 1.358 3.84 1 98.31 40 SER B N 1
ATOM 1491 C CA . SER B 1 40 ? -9.047 0.923 5.047 1 98.31 40 SER B CA 1
ATOM 1492 C C . SER B 1 40 ? -9.477 -0.482 5.457 1 98.31 40 SER B C 1
ATOM 1494 O O . SER B 1 40 ? -8.641 -1.314 5.809 1 98.31 40 SER B O 1
ATOM 1496 N N . GLN B 1 41 ? -10.75 -0.729 5.395 1 98.31 41 GLN B N 1
ATOM 1497 C CA . GLN B 1 41 ? -11.266 -2.049 5.738 1 98.31 41 GLN B CA 1
ATOM 1498 C C . GLN B 1 41 ? -10.781 -3.104 4.746 1 98.31 41 GLN B C 1
ATOM 1500 O O . GLN B 1 41 ? -10.43 -4.219 5.137 1 98.31 41 GLN B O 1
ATOM 1505 N N . ARG B 1 42 ? -10.82 -2.775 3.484 1 98.75 42 ARG B N 1
ATOM 1506 C CA . ARG B 1 42 ? -10.391 -3.711 2.449 1 98.75 42 ARG B CA 1
ATOM 1507 C C . ARG B 1 42 ? -8.906 -4.051 2.598 1 98.75 42 ARG B C 1
ATOM 1509 O O . ARG B 1 42 ? -8.516 -5.211 2.467 1 98.75 42 ARG B O 1
ATOM 1516 N N . LEU B 1 43 ? -8.109 -3.068 2.908 1 98.81 43 LEU B N 1
ATOM 1517 C CA . LEU B 1 43 ? -6.684 -3.307 3.102 1 98.81 43 LEU B CA 1
ATOM 1518 C C . LEU B 1 43 ? -6.434 -4.137 4.355 1 98.81 43 LEU B C 1
ATOM 1520 O O . LEU B 1 43 ? -5.52 -4.961 4.387 1 98.81 43 LEU B O 1
ATOM 1524 N N . LEU B 1 44 ? -7.219 -3.887 5.387 1 98.88 44 LEU B N 1
ATOM 1525 C CA . LEU B 1 44 ? -7.105 -4.68 6.609 1 98.88 44 LEU B CA 1
ATOM 1526 C C . LEU B 1 44 ? -7.418 -6.145 6.336 1 98.88 44 LEU B C 1
ATOM 1528 O O . LEU B 1 44 ? -6.68 -7.035 6.766 1 98.88 44 LEU B O 1
ATOM 1532 N N . GLU B 1 45 ? -8.477 -6.398 5.609 1 98.75 45 GLU B N 1
ATOM 1533 C CA . GLU B 1 45 ? -8.867 -7.766 5.27 1 98.75 45 GLU B CA 1
ATOM 1534 C C . GLU B 1 45 ? -7.809 -8.438 4.406 1 98.75 45 GLU B C 1
ATOM 1536 O O . GLU B 1 45 ? -7.477 -9.609 4.617 1 98.75 45 GLU B O 1
ATOM 1541 N N . LEU B 1 46 ? -7.316 -7.734 3.434 1 98.81 46 LEU B N 1
ATOM 1542 C CA . LEU B 1 46 ? -6.242 -8.25 2.592 1 98.81 46 LEU B CA 1
ATOM 1543 C C . LEU B 1 46 ? -5.02 -8.609 3.43 1 98.81 46 LEU B C 1
ATOM 1545 O O . LEU B 1 46 ? -4.445 -9.688 3.266 1 98.81 46 LEU B O 1
ATOM 1549 N N . SER B 1 47 ? -4.633 -7.723 4.312 1 98.88 47 SER B N 1
ATOM 1550 C CA . SER B 1 47 ? -3.49 -7.93 5.195 1 98.88 47 SER B CA 1
ATOM 1551 C C . SER B 1 47 ? -3.678 -9.18 6.059 1 98.88 47 SER B C 1
ATOM 1553 O O . SER B 1 47 ? -2.768 -10 6.176 1 98.88 47 SER B O 1
ATOM 1555 N N . GLU B 1 48 ? -4.793 -9.281 6.664 1 98.81 48 GLU B N 1
ATOM 1556 C CA . GLU B 1 48 ? -5.07 -10.43 7.52 1 98.81 48 GLU B CA 1
ATOM 1557 C C . GLU B 1 48 ? -4.992 -11.742 6.738 1 98.81 48 GLU B C 1
ATOM 1559 O O . GLU B 1 48 ? -4.426 -12.727 7.219 1 98.81 48 GLU B O 1
ATOM 1564 N N . ALA B 1 49 ? -5.57 -11.742 5.543 1 98.69 49 ALA B N 1
ATOM 1565 C CA . ALA B 1 49 ? -5.57 -12.938 4.711 1 98.69 49 ALA B CA 1
ATOM 1566 C C . ALA B 1 49 ? -4.152 -13.336 4.316 1 98.69 49 ALA B C 1
ATOM 1568 O O . ALA B 1 49 ? -3.76 -14.5 4.461 1 98.69 49 ALA B O 1
ATOM 1569 N N . VAL B 1 50 ? -3.391 -12.406 3.842 1 98.75 50 VAL B N 1
ATOM 1570 C CA . VAL B 1 50 ? -2.049 -12.727 3.369 1 98.75 50 VAL B CA 1
ATOM 1571 C C . VAL B 1 50 ? -1.173 -13.148 4.547 1 98.75 50 VAL B C 1
ATOM 1573 O O . VAL B 1 50 ? -0.353 -14.062 4.422 1 98.75 50 VAL B O 1
ATOM 1576 N N . ASN B 1 51 ? -1.311 -12.469 5.672 1 98.81 51 ASN B N 1
ATOM 1577 C CA . ASN B 1 51 ? -0.554 -12.867 6.855 1 98.81 51 ASN B CA 1
ATOM 1578 C C . ASN B 1 51 ? -0.902 -14.281 7.297 1 98.81 51 ASN B C 1
ATOM 1580 O O . ASN B 1 51 ? -0.023 -15.039 7.711 1 98.81 51 ASN B O 1
ATOM 1584 N N . SER B 1 52 ? -2.148 -14.609 7.227 1 98.81 52 SER B N 1
ATOM 1585 C CA . SER B 1 52 ? -2.562 -15.969 7.562 1 98.81 52 SER B CA 1
ATOM 1586 C C . SER B 1 52 ? -1.892 -17 6.656 1 98.81 52 SER B C 1
ATOM 1588 O O . SER B 1 52 ? -1.445 -18.047 7.121 1 98.81 52 SER B O 1
ATOM 1590 N N . TRP B 1 53 ? -1.846 -16.734 5.34 1 98.69 53 TRP B N 1
ATOM 1591 C CA . TRP B 1 53 ? -1.176 -17.609 4.391 1 98.69 53 TRP B CA 1
ATOM 1592 C C . TRP B 1 53 ? 0.304 -17.766 4.73 1 98.69 53 TRP B C 1
ATOM 1594 O O . TRP B 1 53 ? 0.84 -18.875 4.738 1 98.69 53 TRP B O 1
ATOM 1604 N N . ILE B 1 54 ? 0.976 -16.625 5.027 1 98.69 54 ILE B N 1
ATOM 1605 C CA . ILE B 1 54 ? 2.404 -16.641 5.32 1 98.69 54 ILE B CA 1
ATOM 1606 C C . ILE B 1 54 ? 2.662 -17.438 6.59 1 98.69 54 ILE B C 1
ATOM 1608 O O . ILE B 1 54 ? 3.607 -18.234 6.652 1 98.69 54 ILE B O 1
ATOM 1612 N N . ASP B 1 55 ? 1.813 -17.266 7.582 1 98.56 55 ASP B N 1
ATOM 1613 C CA . ASP B 1 55 ? 1.969 -17.969 8.844 1 98.56 55 ASP B CA 1
ATOM 1614 C C . ASP B 1 55 ? 1.731 -19.469 8.664 1 98.56 55 ASP B C 1
ATOM 1616 O O . ASP B 1 55 ? 2.422 -20.281 9.273 1 98.56 55 ASP B O 1
ATOM 1620 N N . GLU B 1 56 ? 0.774 -19.797 7.859 1 98.5 56 GLU B N 1
ATOM 1621 C CA . GLU B 1 56 ? 0.391 -21.188 7.66 1 98.5 56 GLU B CA 1
ATOM 1622 C C . GLU B 1 56 ? 1.433 -21.938 6.828 1 98.5 56 GLU B C 1
ATOM 1624 O O . GLU B 1 56 ? 1.842 -23.031 7.188 1 98.5 56 GLU B O 1
ATOM 1629 N N . TYR B 1 57 ? 1.892 -21.328 5.711 1 98.44 57 TYR B N 1
ATOM 1630 C CA . TYR B 1 57 ? 2.67 -22.078 4.734 1 98.44 57 TYR B CA 1
ATOM 1631 C C . TYR B 1 57 ? 4.156 -21.75 4.855 1 98.44 57 TYR B C 1
ATOM 1633 O O . TYR B 1 57 ? 4.996 -22.469 4.305 1 98.44 57 TYR B O 1
ATOM 1641 N N . GLN B 1 58 ? 4.492 -20.625 5.559 1 98.38 58 GLN B N 1
ATOM 1642 C CA . GLN B 1 58 ? 5.867 -20.234 5.852 1 98.38 58 GLN B CA 1
ATOM 1643 C C . GLN B 1 58 ? 6.723 -20.25 4.59 1 98.38 58 GLN B C 1
ATOM 1645 O O . GLN B 1 58 ? 7.742 -20.938 4.527 1 98.38 58 GLN B O 1
ATOM 1650 N N . PRO B 1 59 ? 6.316 -19.484 3.578 1 98.5 59 PRO B N 1
ATOM 1651 C CA . PRO B 1 59 ? 7.113 -19.438 2.352 1 98.5 59 PRO B CA 1
ATOM 1652 C C . PRO B 1 59 ? 8.523 -18.891 2.58 1 98.5 59 PRO B C 1
ATOM 1654 O O . PRO B 1 59 ? 8.766 -18.203 3.576 1 98.5 59 PRO B O 1
ATOM 1657 N N . ASP B 1 60 ? 9.43 -19.234 1.677 1 97.81 60 ASP B N 1
ATOM 1658 C CA . ASP B 1 60 ? 10.797 -18.734 1.736 1 97.81 60 ASP B CA 1
ATOM 1659 C C . ASP B 1 60 ? 10.93 -17.422 0.964 1 97.81 60 ASP B C 1
ATOM 1661 O O . ASP B 1 60 ? 11.867 -16.641 1.195 1 97.81 60 ASP B O 1
ATOM 1665 N N . VAL B 1 61 ? 10.039 -17.234 0.019 1 98.06 61 VAL B N 1
ATOM 1666 C CA . VAL B 1 61 ? 10.109 -16.078 -0.887 1 98.06 61 VAL B CA 1
ATOM 1667 C C . VAL B 1 61 ? 8.711 -15.742 -1.39 1 98.06 61 VAL B C 1
ATOM 1669 O O . VAL B 1 61 ? 7.828 -16.594 -1.426 1 98.06 61 VAL B O 1
ATOM 1672 N N . VAL B 1 62 ? 8.516 -14.453 -1.711 1 98.5 62 VAL B N 1
ATOM 1673 C CA . VAL B 1 62 ? 7.246 -13.992 -2.264 1 98.5 62 VAL B CA 1
ATOM 1674 C C . VAL B 1 62 ? 7.469 -13.414 -3.66 1 98.5 62 VAL B C 1
ATOM 1676 O O . VAL B 1 62 ? 8.383 -12.617 -3.871 1 98.5 62 VAL B O 1
ATOM 1679 N N . ALA B 1 63 ? 6.754 -13.875 -4.582 1 98.5 63 ALA B N 1
ATOM 1680 C CA . ALA B 1 63 ? 6.719 -13.344 -5.941 1 98.5 63 ALA B CA 1
ATOM 1681 C C . ALA B 1 63 ? 5.414 -12.594 -6.207 1 98.5 63 ALA B C 1
ATOM 1683 O O . ALA B 1 63 ? 4.328 -13.141 -6.004 1 98.5 63 ALA B O 1
ATOM 1684 N N . ILE B 1 64 ? 5.496 -11.352 -6.664 1 98.31 64 ILE B N 1
ATOM 1685 C CA . ILE B 1 64 ? 4.312 -10.523 -6.879 1 98.31 64 ILE B CA 1
ATOM 1686 C C . ILE B 1 64 ? 4.348 -9.938 -8.281 1 98.31 64 ILE B C 1
ATOM 1688 O O . ILE B 1 64 ? 5.418 -9.602 -8.805 1 98.31 64 ILE B O 1
ATOM 1692 N N . GLU B 1 65 ? 3.219 -9.82 -8.867 1 96.56 65 GLU B N 1
ATOM 1693 C CA . GLU B 1 65 ? 3.143 -9.164 -10.172 1 96.56 65 GLU B CA 1
ATOM 1694 C C . GLU B 1 65 ? 3.33 -7.656 -10.039 1 96.56 65 GLU B C 1
ATOM 1696 O O . GLU B 1 65 ? 2.717 -7.023 -9.172 1 96.56 65 GLU B O 1
ATOM 1701 N N . ARG B 1 66 ? 4.133 -7.137 -10.852 1 93.75 66 ARG B N 1
ATOM 1702 C CA . ARG B 1 66 ? 4.309 -5.688 -10.906 1 93.75 66 ARG B CA 1
ATOM 1703 C C . ARG B 1 66 ? 3.102 -5.016 -11.547 1 93.75 66 ARG B C 1
ATOM 1705 O O . ARG B 1 66 ? 2.572 -5.508 -12.547 1 93.75 66 ARG B O 1
ATOM 1712 N N . ILE B 1 67 ? 2.674 -3.959 -10.914 1 89.31 67 ILE B N 1
ATOM 1713 C CA . ILE B 1 67 ? 1.541 -3.254 -11.5 1 89.31 67 ILE B CA 1
ATOM 1714 C C . ILE B 1 67 ? 2.039 -2.068 -12.32 1 89.31 67 ILE B C 1
ATOM 1716 O O . ILE B 1 67 ? 3.104 -1.513 -12.039 1 89.31 67 ILE B O 1
ATOM 1720 N N . PHE B 1 68 ? 1.29 -1.748 -13.391 1 83.12 68 PHE B N 1
ATOM 1721 C CA . PHE B 1 68 ? 1.589 -0.617 -14.258 1 83.12 68 PHE B CA 1
ATOM 1722 C C . PHE B 1 68 ? 0.406 0.341 -14.328 1 83.12 68 PHE B C 1
ATOM 1724 O O . PHE B 1 68 ? -0.675 0.039 -13.812 1 83.12 68 PHE B O 1
ATOM 1731 N N . GLU B 1 69 ? 0.734 1.483 -14.805 1 75.31 69 GLU B N 1
ATOM 1732 C CA . GLU B 1 69 ? -0.27 2.535 -14.938 1 75.31 69 GLU B CA 1
ATOM 1733 C C . GLU B 1 69 ? -1.201 2.262 -16.109 1 75.31 69 GLU B C 1
ATOM 1735 O O . GLU B 1 69 ? -1.304 3.078 -17.031 1 75.31 69 GLU B O 1
ATOM 1740 N N . ARG B 1 70 ? -1.633 1.071 -16.203 1 72.31 70 ARG B N 1
ATOM 1741 C CA . ARG B 1 70 ? -2.541 0.786 -17.297 1 72.31 70 ARG B CA 1
ATOM 1742 C C . ARG B 1 70 ? -3.953 0.51 -16.797 1 72.31 70 ARG B C 1
ATOM 1744 O O . ARG B 1 70 ? -4.129 -0.153 -15.773 1 72.31 70 ARG B O 1
ATOM 1751 N N . GLY B 1 71 ? -4.906 1.187 -17.453 1 74.31 71 GLY B N 1
ATOM 1752 C CA . GLY B 1 71 ? -6.305 0.968 -17.125 1 74.31 71 GLY B CA 1
ATOM 1753 C C . GLY B 1 71 ? -6.906 2.105 -16.312 1 74.31 71 GLY B C 1
ATOM 1754 O O . GLY B 1 71 ? -6.453 3.248 -16.406 1 74.31 71 GLY B O 1
ATOM 1755 N N . ASN B 1 72 ? -8 1.705 -15.727 1 84.25 72 ASN B N 1
ATOM 1756 C CA . ASN B 1 72 ? -8.703 2.652 -14.875 1 84.25 72 ASN B CA 1
ATOM 1757 C C . ASN B 1 72 ? -7.836 3.109 -13.703 1 84.25 72 ASN B C 1
ATOM 1759 O O . ASN B 1 72 ? -7.32 2.285 -12.953 1 84.25 72 ASN B O 1
ATOM 1763 N N . VAL B 1 73 ? -7.73 4.434 -13.609 1 84.5 73 VAL B N 1
ATOM 1764 C CA . VAL B 1 73 ? -6.832 5.031 -12.625 1 84.5 73 VAL B CA 1
ATOM 1765 C C . VAL B 1 73 ? -7.215 4.566 -11.219 1 84.5 73 VAL B C 1
ATOM 1767 O O . VAL B 1 73 ? -6.348 4.219 -10.422 1 84.5 73 VAL B O 1
ATOM 1770 N N . SER B 1 74 ? -8.531 4.59 -10.961 1 86.94 74 SER B N 1
ATOM 1771 C CA . SER B 1 74 ? -8.984 4.199 -9.633 1 86.94 74 SER B CA 1
ATOM 1772 C C . SER B 1 74 ? -8.602 2.762 -9.312 1 86.94 74 SER B C 1
ATOM 1774 O O . SER B 1 74 ? -8.148 2.465 -8.203 1 86.94 74 SER B O 1
ATOM 1776 N N . THR B 1 75 ? -8.719 1.913 -10.289 1 88.19 75 THR B N 1
ATOM 1777 C CA . THR B 1 75 ? -8.375 0.507 -10.109 1 88.19 75 THR B CA 1
ATOM 1778 C C . THR B 1 75 ? -6.875 0.336 -9.914 1 88.19 75 THR B C 1
ATOM 1780 O O . THR B 1 75 ? -6.438 -0.418 -9.039 1 88.19 75 THR B O 1
ATOM 1783 N N . VAL B 1 76 ? -6.137 1.045 -10.711 1 92 76 VAL B N 1
ATOM 1784 C CA . VAL B 1 76 ? -4.68 0.971 -10.633 1 92 76 VAL B CA 1
ATOM 1785 C C . VAL B 1 76 ? -4.215 1.447 -9.258 1 92 76 VAL B C 1
ATOM 1787 O O . VAL B 1 76 ? -3.41 0.781 -8.602 1 92 76 VAL B O 1
ATOM 1790 N N . MET B 1 77 ? -4.754 2.482 -8.781 1 93.06 77 MET B N 1
ATOM 1791 C CA . MET B 1 77 ? -4.348 3.051 -7.5 1 93.06 77 MET B CA 1
ATOM 1792 C C . MET B 1 77 ? -4.73 2.125 -6.352 1 93.06 77 MET B C 1
ATOM 1794 O O . MET B 1 77 ? -3.924 1.872 -5.457 1 93.06 77 MET B O 1
ATOM 1798 N N . ASN B 1 78 ? -5.953 1.65 -6.43 1 93.75 78 ASN B N 1
ATOM 1799 C CA . ASN B 1 78 ? -6.418 0.74 -5.391 1 93.75 78 ASN B CA 1
ATOM 1800 C C . ASN B 1 78 ? -5.562 -0.523 -5.328 1 93.75 78 ASN B C 1
ATOM 1802 O O . ASN B 1 78 ? -5.191 -0.976 -4.246 1 93.75 78 ASN B O 1
ATOM 1806 N N . THR B 1 79 ? -5.246 -1.031 -6.473 1 95.62 79 THR B N 1
ATOM 1807 C CA . THR B 1 79 ? -4.379 -2.203 -6.531 1 95.62 79 THR B CA 1
ATOM 1808 C C . THR B 1 79 ? -2.988 -1.874 -5.992 1 95.62 79 THR B C 1
ATOM 1810 O O . THR B 1 79 ? -2.395 -2.672 -5.262 1 95.62 79 THR B O 1
ATOM 1813 N N . ALA B 1 80 ? -2.502 -0.706 -6.344 1 96.44 80 ALA B N 1
ATOM 1814 C CA . ALA B 1 80 ? -1.193 -0.277 -5.855 1 96.44 80 ALA B CA 1
ATOM 1815 C C . ALA B 1 80 ? -1.176 -0.198 -4.332 1 96.44 80 ALA B C 1
ATOM 1817 O O . ALA B 1 80 ? -0.208 -0.617 -3.693 1 96.44 80 ALA B O 1
ATOM 1818 N N . HIS B 1 81 ? -2.227 0.349 -3.729 1 97.88 81 HIS B N 1
ATOM 1819 C CA . HIS B 1 81 ? -2.344 0.341 -2.273 1 97.88 81 HIS B CA 1
ATOM 1820 C C . HIS B 1 81 ? -2.25 -1.078 -1.722 1 97.88 81 HIS B C 1
ATOM 1822 O O . HIS B 1 81 ? -1.536 -1.323 -0.747 1 97.88 81 HIS B O 1
ATOM 1828 N N . GLY B 1 82 ? -2.959 -1.944 -2.377 1 98.31 82 GLY B N 1
ATOM 1829 C CA . GLY B 1 82 ? -2.924 -3.344 -1.98 1 98.31 82 GLY B CA 1
ATOM 1830 C C . GLY B 1 82 ? -1.534 -3.947 -2.051 1 98.31 82 GLY B C 1
ATOM 1831 O O . GLY B 1 82 ? -1.126 -4.684 -1.152 1 98.31 82 GLY B O 1
ATOM 1832 N N . VAL B 1 83 ? -0.799 -3.658 -3.129 1 98.38 83 VAL B N 1
ATOM 1833 C CA . VAL B 1 83 ? 0.559 -4.164 -3.297 1 98.38 83 VAL B CA 1
ATOM 1834 C C . VAL B 1 83 ? 1.426 -3.721 -2.121 1 98.38 83 VAL B C 1
ATOM 1836 O O . VAL B 1 83 ? 2.229 -4.5 -1.604 1 98.38 83 VAL B O 1
ATOM 1839 N N . GLY B 1 84 ? 1.282 -2.496 -1.702 1 98.75 84 GLY B N 1
ATOM 1840 C CA . GLY B 1 84 ? 2.002 -2.033 -0.526 1 98.75 84 GLY B CA 1
ATOM 1841 C C . GLY B 1 84 ? 1.785 -2.914 0.69 1 98.75 84 GLY B C 1
ATOM 1842 O O . GLY B 1 84 ? 2.738 -3.254 1.395 1 98.75 84 GLY B O 1
ATOM 1843 N N . VAL B 1 85 ? 0.581 -3.291 0.902 1 98.88 85 VAL B N 1
ATOM 1844 C CA . VAL B 1 85 ? 0.185 -4.109 2.043 1 98.88 85 VAL B CA 1
ATOM 1845 C C . VAL B 1 85 ? 0.787 -5.508 1.909 1 98.88 85 VAL B C 1
ATOM 1847 O O . VAL B 1 85 ? 1.281 -6.074 2.887 1 98.88 85 VAL B O 1
ATOM 1850 N N . LEU B 1 86 ? 0.769 -6.035 0.708 1 98.88 86 LEU B N 1
ATOM 1851 C CA . LEU B 1 86 ? 1.3 -7.367 0.441 1 98.88 86 LEU B CA 1
ATOM 1852 C C . LEU B 1 86 ? 2.811 -7.398 0.646 1 98.88 86 LEU B C 1
ATOM 1854 O O . LEU B 1 86 ? 3.334 -8.305 1.3 1 98.88 86 LEU B O 1
ATOM 1858 N N . VAL B 1 87 ? 3.482 -6.434 0.103 1 98.88 87 VAL B N 1
ATOM 1859 C CA . VAL B 1 87 ? 4.934 -6.332 0.226 1 98.88 87 VAL B CA 1
ATOM 1860 C C . VAL B 1 87 ? 5.316 -6.145 1.692 1 98.88 87 VAL B C 1
ATOM 1862 O O . VAL B 1 87 ? 6.281 -6.746 2.17 1 98.88 87 VAL B O 1
ATOM 1865 N N . LEU B 1 88 ? 4.566 -5.348 2.387 1 98.88 88 LEU B N 1
ATOM 1866 C CA . LEU B 1 88 ? 4.836 -5.117 3.803 1 98.88 88 LEU B CA 1
ATOM 1867 C C . LEU B 1 88 ? 4.707 -6.41 4.598 1 98.88 88 LEU B C 1
ATOM 1869 O O . LEU B 1 88 ? 5.52 -6.68 5.488 1 98.88 88 LEU B O 1
ATOM 1873 N N . ALA B 1 89 ? 3.664 -7.195 4.324 1 98.88 89 ALA B N 1
ATOM 1874 C CA . ALA B 1 89 ? 3.465 -8.461 5.027 1 98.88 89 ALA B CA 1
ATOM 1875 C C . ALA B 1 89 ? 4.691 -9.359 4.895 1 98.88 89 ALA B C 1
ATOM 1877 O O . ALA B 1 89 ? 5.121 -9.977 5.867 1 98.88 89 ALA B O 1
ATOM 1878 N N . ALA B 1 90 ? 5.23 -9.422 3.721 1 98.75 90 ALA B N 1
ATOM 1879 C CA . ALA B 1 90 ? 6.441 -10.203 3.477 1 98.75 90 ALA B CA 1
ATOM 1880 C C . ALA B 1 90 ? 7.637 -9.602 4.219 1 98.75 90 ALA B C 1
ATOM 1882 O O . ALA B 1 90 ? 8.383 -10.32 4.879 1 98.75 90 ALA B O 1
ATOM 1883 N N . ALA B 1 91 ? 7.793 -8.297 4.148 1 98.69 91 ALA B N 1
ATOM 1884 C CA . ALA B 1 91 ? 8.922 -7.59 4.734 1 98.69 91 ALA B CA 1
ATOM 1885 C C . ALA B 1 91 ? 8.953 -7.766 6.25 1 98.69 91 ALA B C 1
ATOM 1887 O O . ALA B 1 91 ? 10.023 -7.918 6.844 1 98.69 91 ALA B O 1
ATOM 1888 N N . GLN B 1 92 ? 7.832 -7.727 6.828 1 98.62 92 GLN B N 1
ATOM 1889 C CA . GLN B 1 92 ? 7.719 -7.832 8.281 1 98.62 92 GLN B CA 1
ATOM 1890 C C . GLN B 1 92 ? 8.195 -9.195 8.766 1 98.62 92 GLN B C 1
ATOM 1892 O O . GLN B 1 92 ? 8.508 -9.367 9.945 1 98.62 92 GLN B O 1
ATOM 1897 N N . ARG B 1 93 ? 8.266 -10.117 7.898 1 98 93 ARG B N 1
ATOM 1898 C CA . ARG B 1 93 ? 8.719 -11.461 8.258 1 98 93 ARG B CA 1
ATOM 1899 C C . ARG B 1 93 ? 10.086 -11.758 7.633 1 98 93 ARG B C 1
ATOM 1901 O O . ARG B 1 93 ? 10.539 -12.898 7.645 1 98 93 ARG B O 1
ATOM 1908 N N . GLY B 1 94 ? 10.664 -10.719 7.074 1 97.75 94 GLY B N 1
ATOM 1909 C CA . GLY B 1 94 ? 11.992 -10.836 6.504 1 97.75 94 GLY B CA 1
ATOM 1910 C C . GLY B 1 94 ? 12.023 -11.648 5.223 1 97.75 94 GLY B C 1
ATOM 1911 O O . GLY B 1 94 ? 13.047 -12.234 4.879 1 97.75 94 GLY B O 1
ATOM 1912 N N . LEU B 1 95 ? 10.945 -11.773 4.523 1 98.31 95 LEU B N 1
ATOM 1913 C CA . LEU B 1 95 ? 10.875 -12.539 3.285 1 98.31 95 LEU B CA 1
ATOM 1914 C C . LEU B 1 95 ? 11.305 -11.695 2.094 1 98.31 95 LEU B C 1
ATOM 1916 O O . LEU B 1 95 ? 10.852 -10.555 1.937 1 98.31 95 LEU B O 1
ATOM 1920 N N . PRO B 1 96 ? 12.234 -12.203 1.268 1 97.75 96 PRO B N 1
ATOM 1921 C CA . PRO B 1 96 ? 12.516 -11.484 0.02 1 97.75 96 PRO B CA 1
ATOM 1922 C C . PRO B 1 96 ? 11.281 -11.375 -0.883 1 97.75 96 PRO B C 1
ATOM 1924 O O . PRO B 1 96 ? 10.469 -12.305 -0.939 1 97.75 96 PRO B O 1
ATOM 1927 N N . VAL B 1 97 ? 11.18 -10.266 -1.555 1 98.12 97 VAL B N 1
ATOM 1928 C CA . VAL B 1 97 ? 10.086 -10.023 -2.488 1 98.12 97 VAL B CA 1
ATOM 1929 C C . VAL B 1 97 ? 10.641 -9.812 -3.895 1 98.12 97 VAL B C 1
ATOM 1931 O O . VAL B 1 97 ? 11.539 -8.984 -4.094 1 98.12 97 VAL B O 1
ATOM 1934 N N . HIS B 1 98 ? 10.102 -10.523 -4.824 1 97.5 98 HIS B N 1
ATOM 1935 C CA . HIS B 1 98 ? 10.461 -10.375 -6.227 1 97.5 98 HIS B CA 1
ATOM 1936 C C . HIS B 1 98 ? 9.25 -9.984 -7.07 1 97.5 98 HIS B C 1
ATOM 1938 O O . HIS B 1 98 ? 8.172 -10.555 -6.91 1 97.5 98 HIS B O 1
ATOM 1944 N N . MET B 1 99 ? 9.477 -9.031 -7.906 1 96.56 99 MET B N 1
ATOM 1945 C CA . MET B 1 99 ? 8.391 -8.57 -8.766 1 96.56 99 MET B CA 1
ATOM 1946 C C . MET B 1 99 ? 8.641 -8.961 -10.219 1 96.56 99 MET B C 1
ATOM 1948 O O . MET B 1 99 ? 9.766 -8.883 -10.703 1 96.56 99 MET B O 1
ATOM 1952 N N . TYR B 1 100 ? 7.594 -9.391 -10.844 1 96.62 100 TYR B N 1
ATOM 1953 C CA . TYR B 1 100 ? 7.66 -9.805 -12.242 1 96.62 100 TYR B CA 1
ATOM 1954 C C . TYR B 1 100 ? 6.629 -9.055 -13.078 1 96.62 100 TYR B C 1
ATOM 1956 O O . TYR B 1 100 ? 5.5 -8.836 -12.633 1 96.62 100 TYR B O 1
ATOM 1964 N N . THR B 1 101 ? 7 -8.703 -14.305 1 94.75 101 THR B N 1
ATOM 1965 C CA . THR B 1 101 ? 6.023 -8.18 -15.258 1 94.75 101 THR B CA 1
ATOM 1966 C C . THR B 1 101 ? 5.18 -9.305 -15.844 1 94.75 101 THR B C 1
ATOM 1968 O O . THR B 1 101 ? 5.609 -10.461 -15.867 1 94.75 101 THR B O 1
ATOM 1971 N N . PRO B 1 102 ? 3.973 -8.891 -16.359 1 93.38 102 PRO B N 1
ATOM 1972 C CA . PRO B 1 102 ? 3.152 -9.898 -17.031 1 93.38 102 PRO B CA 1
ATOM 1973 C C . PRO B 1 102 ? 3.891 -10.594 -18.172 1 93.38 102 PRO B C 1
ATOM 1975 O O . PRO B 1 102 ? 3.797 -11.812 -18.328 1 93.38 102 PRO B O 1
ATOM 1978 N N . SER B 1 103 ? 4.637 -9.836 -18.859 1 94.81 103 SER B N 1
ATOM 1979 C CA . SER B 1 103 ? 5.355 -10.398 -20 1 94.81 103 SER B CA 1
ATOM 1980 C C . SER B 1 103 ? 6.406 -11.406 -19.547 1 94.81 103 SER B C 1
ATOM 1982 O O . SER B 1 103 ? 6.609 -12.438 -20.188 1 94.81 103 SER B O 1
ATOM 1984 N N . GLU B 1 104 ? 7.137 -11.141 -18.453 1 95.62 104 GLU B N 1
ATOM 1985 C CA . GLU B 1 104 ? 8.125 -12.062 -17.906 1 95.62 104 GLU B CA 1
ATOM 1986 C C . GLU B 1 104 ? 7.48 -13.383 -17.484 1 95.62 104 GLU B C 1
ATOM 1988 O O . GLU B 1 104 ? 8.023 -14.461 -17.75 1 95.62 104 GLU B O 1
ATOM 1993 N N . VAL B 1 105 ? 6.328 -13.289 -16.891 1 96.81 105 VAL B N 1
ATOM 1994 C CA . VAL B 1 105 ? 5.613 -14.469 -16.438 1 96.81 105 VAL B CA 1
ATOM 1995 C C . VAL B 1 105 ? 5.137 -15.289 -17.641 1 96.81 105 VAL B C 1
ATOM 1997 O O . VAL B 1 105 ? 5.352 -16.5 -17.688 1 96.81 105 VAL B O 1
ATOM 2000 N N . LYS B 1 106 ? 4.562 -14.602 -18.609 1 96.69 106 LYS B N 1
ATOM 2001 C CA . LYS B 1 106 ? 4.066 -15.273 -19.797 1 96.69 106 LYS B CA 1
ATOM 2002 C C . LYS B 1 106 ? 5.195 -15.977 -20.547 1 96.69 106 LYS B C 1
ATOM 2004 O O . LYS B 1 106 ? 5.039 -17.109 -20.984 1 96.69 106 LYS B O 1
ATOM 2009 N N . LYS B 1 107 ? 6.266 -15.32 -20.641 1 96.19 107 LYS B N 1
ATOM 2010 C CA . LYS B 1 107 ? 7.43 -15.891 -21.328 1 96.19 107 LYS B CA 1
ATOM 2011 C C . LYS B 1 107 ? 7.957 -17.109 -20.578 1 96.19 107 LYS B C 1
ATOM 2013 O O . LYS B 1 107 ? 8.297 -18.125 -21.188 1 96.19 107 LYS B O 1
ATOM 2018 N N . ALA B 1 108 ? 8.047 -17.016 -19.297 1 95.12 108 ALA B N 1
ATOM 2019 C CA . ALA B 1 108 ? 8.547 -18.109 -18.484 1 95.12 108 ALA B CA 1
ATOM 2020 C C . ALA B 1 108 ? 7.645 -19.344 -18.594 1 95.12 108 ALA B C 1
ATOM 2022 O O . ALA B 1 108 ? 8.133 -20.469 -18.719 1 95.12 108 ALA B O 1
ATOM 2023 N N . ILE B 1 109 ? 6.371 -19.156 -18.578 1 95.19 109 ILE B N 1
ATOM 2024 C CA . ILE B 1 109 ? 5.391 -20.219 -18.469 1 95.19 109 ILE B CA 1
ATOM 2025 C C . ILE B 1 109 ? 5.117 -20.828 -19.844 1 95.19 109 ILE B C 1
ATOM 2027 O O . ILE B 1 109 ? 5.027 -22.047 -20 1 95.19 109 ILE B O 1
ATOM 2031 N N . SER B 1 110 ? 5.016 -19.969 -20.891 1 94.88 110 SER B N 1
ATOM 2032 C CA . SER B 1 110 ? 4.508 -20.453 -22.172 1 94.88 110 SER B CA 1
ATOM 2033 C C . SER B 1 110 ? 5.562 -20.328 -23.266 1 94.88 110 SER B C 1
ATOM 2035 O O . SER B 1 110 ? 5.363 -20.812 -24.391 1 94.88 110 SER B O 1
ATOM 2037 N N . GLY B 1 111 ? 6.629 -19.625 -22.984 1 93.81 111 GLY B N 1
ATOM 2038 C CA . GLY B 1 111 ? 7.605 -19.328 -24.016 1 93.81 111 GLY B CA 1
ATOM 2039 C C . GLY B 1 111 ? 7.195 -18.172 -24.922 1 93.81 111 GLY B C 1
ATOM 2040 O O . GLY B 1 111 ? 7.965 -17.734 -25.766 1 93.81 111 GLY B O 1
ATOM 2041 N N . ASN B 1 112 ? 6.023 -17.672 -24.672 1 93.75 112 ASN B N 1
ATOM 2042 C CA . ASN B 1 112 ? 5.414 -16.578 -25.438 1 93.75 112 ASN B CA 1
ATOM 2043 C C . ASN B 1 112 ? 5.012 -15.414 -24.547 1 93.75 112 ASN B C 1
ATOM 2045 O O . ASN B 1 112 ? 4.035 -15.516 -23.797 1 93.75 112 ASN B O 1
ATOM 2049 N N . GLY B 1 113 ? 5.641 -14.352 -24.734 1 91.81 113 GLY B N 1
ATOM 2050 C CA . GLY B 1 113 ? 5.406 -13.195 -23.891 1 91.81 113 GLY B CA 1
ATOM 2051 C C . GLY B 1 113 ? 4.055 -12.555 -24.125 1 91.81 113 GLY B C 1
ATOM 2052 O O . GLY B 1 113 ? 3.652 -11.656 -23.375 1 91.81 113 GLY B O 1
ATOM 2053 N N . ARG B 1 114 ? 3.324 -13.031 -25.141 1 92.81 114 ARG B N 1
ATOM 2054 C CA . ARG B 1 114 ? 2.021 -12.453 -25.469 1 92.81 114 ARG B CA 1
ATOM 2055 C C . ARG B 1 114 ? 0.917 -13.492 -25.328 1 92.81 114 ARG B C 1
ATOM 2057 O O . ARG B 1 114 ? -0.163 -13.344 -25.906 1 92.81 114 ARG B O 1
ATOM 2064 N N . ALA B 1 115 ? 1.184 -14.492 -24.578 1 94.12 115 ALA B N 1
ATOM 2065 C CA . ALA B 1 115 ? 0.218 -15.562 -24.375 1 94.12 115 ALA B CA 1
ATOM 2066 C C . ALA B 1 115 ? -1.066 -15.039 -23.734 1 94.12 115 ALA B C 1
ATOM 2068 O O . ALA B 1 115 ? -1.025 -14.148 -22.891 1 94.12 115 ALA B O 1
ATOM 2069 N N . ASP B 1 116 ? -2.205 -15.633 -24.141 1 94.88 116 ASP B N 1
ATOM 2070 C CA . ASP B 1 116 ? -3.463 -15.188 -23.547 1 94.88 116 ASP B CA 1
ATOM 2071 C C . ASP B 1 116 ? -3.783 -16 -22.281 1 94.88 116 ASP B C 1
ATOM 2073 O O . ASP B 1 116 ? -3.043 -16.922 -21.922 1 94.88 116 ASP B O 1
ATOM 2077 N N . LYS B 1 117 ? -4.883 -15.594 -21.641 1 92.25 117 LYS B N 1
ATOM 2078 C CA . LYS B 1 117 ? -5.227 -16.172 -20.344 1 92.25 117 LYS B CA 1
ATOM 2079 C C . LYS B 1 117 ? -5.535 -17.656 -20.469 1 92.25 117 LYS B C 1
ATOM 2081 O O . LYS B 1 117 ? -5.184 -18.438 -19.578 1 92.25 117 LYS B O 1
ATOM 2086 N N . LYS B 1 118 ? -6.191 -18.062 -21.5 1 93.62 118 LYS B N 1
ATOM 2087 C CA . LYS B 1 118 ? -6.516 -19.469 -21.719 1 93.62 118 LYS B CA 1
ATOM 2088 C C . LYS B 1 118 ? -5.25 -20.312 -21.859 1 93.62 118 LYS B C 1
ATOM 2090 O O . LYS B 1 118 ? -5.133 -21.375 -21.234 1 93.62 118 LYS B O 1
ATOM 2095 N N . GLN B 1 119 ? -4.395 -19.891 -22.703 1 95.31 119 GLN B N 1
ATOM 2096 C CA . GLN B 1 119 ? -3.115 -20.578 -22.875 1 95.31 119 GLN B CA 1
ATOM 2097 C C . GLN B 1 119 ? -2.355 -20.672 -21.547 1 95.31 119 GLN B C 1
ATOM 2099 O O . GLN B 1 119 ? -1.798 -21.719 -21.219 1 95.31 119 GLN B O 1
ATOM 2104 N N . MET B 1 120 ? -2.283 -19.594 -20.781 1 95.38 120 MET B N 1
ATOM 2105 C CA . MET B 1 120 ? -1.579 -19.578 -19.516 1 95.38 120 MET B CA 1
ATOM 2106 C C . MET B 1 120 ? -2.166 -20.594 -18.547 1 95.38 120 MET B C 1
ATOM 2108 O O . MET B 1 120 ? -1.429 -21.328 -17.875 1 95.38 120 MET B O 1
ATOM 2112 N N . THR B 1 121 ? -3.469 -20.625 -18.484 1 94.69 121 THR B N 1
ATOM 2113 C CA . THR B 1 121 ? -4.152 -21.562 -17.609 1 94.69 121 THR B CA 1
ATOM 2114 C C . THR B 1 121 ? -3.854 -23.016 -18.016 1 94.69 121 THR B C 1
ATOM 2116 O O . THR B 1 121 ? -3.58 -23.859 -17.156 1 94.69 121 THR B O 1
ATOM 2119 N N . ALA B 1 122 ? -3.889 -23.25 -19.281 1 94.75 122 ALA B N 1
ATOM 2120 C CA . ALA B 1 122 ? -3.588 -24.578 -19.797 1 94.75 122 ALA B CA 1
ATOM 2121 C C . ALA B 1 122 ? -2.16 -25 -19.438 1 94.75 122 ALA B C 1
ATOM 2123 O O . ALA B 1 122 ? -1.922 -26.109 -18.984 1 94.75 122 ALA B O 1
ATOM 2124 N N . MET B 1 123 ? -1.237 -24.109 -19.641 1 95.44 123 MET B N 1
ATOM 2125 C CA . MET B 1 123 ? 0.173 -24.375 -19.391 1 95.44 123 MET B CA 1
ATOM 2126 C C . MET B 1 123 ? 0.409 -24.656 -17.906 1 95.44 123 MET B C 1
ATOM 2128 O O . MET B 1 123 ? 1.094 -25.609 -17.547 1 95.44 123 MET B O 1
ATOM 2132 N N . ILE B 1 124 ? -0.182 -23.875 -17.078 1 96.19 124 ILE B N 1
ATOM 2133 C CA . ILE B 1 124 ? -0.002 -24.016 -15.633 1 96.19 124 ILE B CA 1
ATOM 2134 C C . ILE B 1 124 ? -0.588 -25.359 -15.172 1 96.19 124 ILE B C 1
ATOM 2136 O O . ILE B 1 124 ? 0.004 -26.047 -14.344 1 96.19 124 ILE B O 1
ATOM 2140 N N . THR B 1 125 ? -1.761 -25.688 -15.727 1 95.94 125 THR B N 1
ATOM 2141 C CA . THR B 1 125 ? -2.4 -26.953 -15.414 1 95.94 125 THR B CA 1
ATOM 2142 C C . THR B 1 125 ? -1.478 -28.125 -15.766 1 95.94 125 THR B C 1
ATOM 2144 O O . THR B 1 125 ? -1.3 -29.031 -14.961 1 95.94 125 THR B O 1
ATOM 2147 N N . ARG B 1 126 ? -0.853 -28.094 -16.828 1 95.44 126 ARG B N 1
ATOM 2148 C CA . ARG B 1 126 ? 0.05 -29.141 -17.297 1 95.44 126 ARG B CA 1
ATOM 2149 C C . ARG B 1 126 ? 1.325 -29.172 -16.453 1 95.44 126 ARG B C 1
ATOM 2151 O O . ARG B 1 126 ? 1.749 -30.234 -16.016 1 95.44 126 ARG B O 1
ATOM 2158 N N . ILE B 1 127 ? 1.925 -28.016 -16.281 1 94.81 127 ILE B N 1
ATOM 2159 C CA . ILE B 1 127 ? 3.195 -27.875 -15.578 1 94.81 127 ILE B CA 1
ATOM 2160 C C . ILE B 1 127 ? 3.07 -28.438 -14.164 1 94.81 127 ILE B C 1
ATOM 2162 O O . ILE B 1 127 ? 3.977 -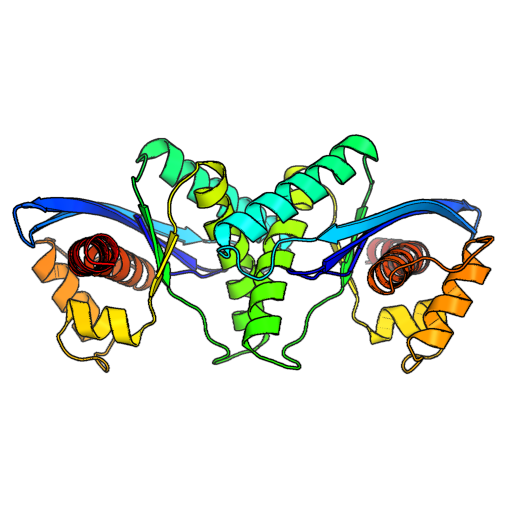29.125 -13.68 1 94.81 127 ILE B O 1
ATOM 2166 N N . LEU B 1 128 ? 1.968 -28.203 -13.523 1 96.12 128 LEU B N 1
ATOM 2167 C CA . LEU B 1 128 ? 1.808 -28.578 -12.117 1 96.12 128 LEU B CA 1
ATOM 2168 C C . LEU B 1 128 ? 1.103 -29.922 -11.992 1 96.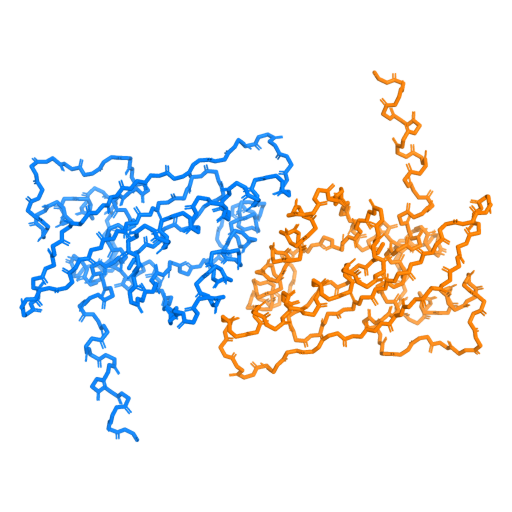12 128 LEU B C 1
ATOM 2170 O O . LEU B 1 128 ? 0.908 -30.422 -10.883 1 96.12 128 LEU B O 1
ATOM 2174 N N . GLY B 1 129 ? 0.711 -30.5 -13.094 1 94.94 129 GLY B N 1
ATOM 2175 C CA . GLY B 1 129 ? 0.051 -31.797 -13.086 1 94.94 129 GLY B CA 1
ATOM 2176 C C . GLY B 1 129 ? -1.294 -31.781 -12.383 1 94.94 129 GLY B C 1
ATOM 2177 O O . GLY B 1 129 ? -1.626 -32.719 -11.641 1 94.94 129 GLY B O 1
ATOM 2178 N N . LEU B 1 130 ? -2.002 -30.719 -12.578 1 93.56 130 LEU B N 1
ATOM 2179 C CA . LEU B 1 130 ? -3.303 -30.594 -11.93 1 93.56 130 LEU B CA 1
ATOM 2180 C C . LEU B 1 130 ? -4.367 -31.375 -12.688 1 93.56 130 LEU B C 1
ATOM 2182 O O . LEU B 1 130 ? -4.34 -31.438 -13.922 1 93.56 130 LEU B O 1
ATOM 2186 N N . VAL B 1 131 ? -5.301 -31.953 -11.953 1 93.12 131 VAL B N 1
ATOM 2187 C CA . VAL B 1 131 ? -6.379 -32.719 -12.555 1 93.12 131 VAL B CA 1
ATOM 2188 C C . VAL B 1 131 ? -7.332 -31.797 -13.297 1 93.12 131 VAL B C 1
ATOM 2190 O O . VAL B 1 131 ? -7.852 -32.125 -14.359 1 93.12 131 VAL B O 1
ATOM 2193 N N . GLU B 1 132 ? -7.574 -30.609 -12.688 1 92.69 132 GLU B N 1
ATOM 2194 C CA . GLU B 1 132 ? -8.406 -29.578 -13.305 1 92.69 132 GLU B CA 1
ATOM 2195 C C . GLU B 1 132 ? -7.73 -28.219 -13.234 1 92.69 132 GLU B C 1
ATOM 2197 O O . GLU B 1 132 ? -6.902 -27.969 -12.352 1 92.69 132 GLU B O 1
ATOM 2202 N N . ALA B 1 133 ? -8.125 -27.422 -14.164 1 91.38 133 ALA B N 1
ATOM 2203 C CA . 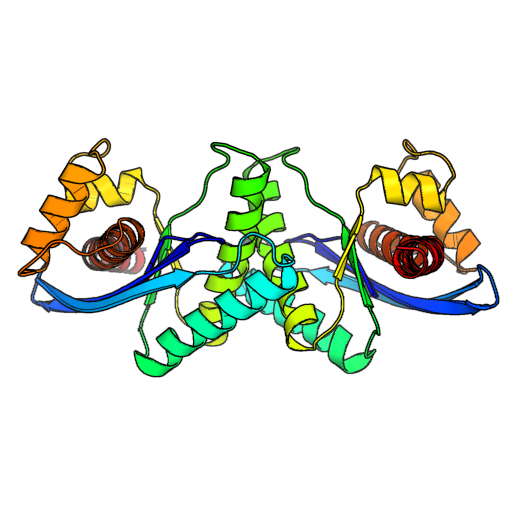ALA B 1 133 ? -7.613 -26.062 -14.172 1 91.38 133 ALA B CA 1
ATOM 2204 C C . ALA B 1 133 ? -7.965 -25.328 -12.883 1 91.38 133 ALA B C 1
ATOM 2206 O O . ALA B 1 133 ? -9.086 -25.453 -12.375 1 91.38 133 ALA B O 1
ATOM 2207 N N . PRO B 1 134 ? -6.973 -24.562 -12.375 1 88.94 134 PRO B N 1
ATOM 2208 C CA . PRO B 1 134 ? -7.309 -23.766 -11.188 1 88.94 134 PRO B CA 1
ATOM 2209 C C . PRO B 1 134 ? -8.352 -22.703 -11.469 1 88.94 134 PRO B C 1
ATOM 2211 O O . PRO B 1 134 ? -8.359 -22.094 -12.547 1 88.94 134 PRO B O 1
ATOM 2214 N N . LYS B 1 135 ? -9.305 -22.594 -10.594 1 86.5 135 LYS B N 1
ATOM 2215 C CA . LYS B 1 135 ? -10.32 -21.547 -10.633 1 86.5 135 LYS B CA 1
ATOM 2216 C C . LYS B 1 135 ? -10.328 -20.719 -9.344 1 86.5 135 LYS B C 1
ATOM 2218 O O . LYS B 1 135 ? -10.109 -21.266 -8.258 1 86.5 135 LYS B O 1
ATOM 2223 N N . PRO B 1 136 ? -10.633 -19.438 -9.477 1 87.88 136 PRO B N 1
ATOM 2224 C CA . PRO B 1 136 ? -10.844 -18.578 -10.648 1 87.88 136 PRO B CA 1
ATOM 2225 C C . PRO B 1 136 ? -9.539 -18.188 -11.344 1 87.88 136 PRO B C 1
ATOM 2227 O O . PRO B 1 136 ? -8.477 -18.703 -10.992 1 87.88 136 PRO B O 1
ATOM 2230 N N . ALA B 1 137 ? -9.609 -17.312 -12.367 1 87.25 137 ALA B N 1
ATOM 2231 C CA . ALA B 1 137 ? -8.477 -16.891 -13.172 1 87.25 137 ALA B CA 1
ATOM 2232 C C . ALA B 1 137 ? -7.379 -16.281 -12.305 1 87.25 137 ALA B C 1
ATOM 2234 O O . ALA B 1 137 ? -6.188 -16.516 -12.539 1 87.25 137 ALA B O 1
ATOM 2235 N N . ASP B 1 138 ? -7.715 -15.57 -11.266 1 91.06 138 ASP B N 1
ATOM 2236 C CA . ASP B 1 138 ? -6.773 -14.938 -10.352 1 91.06 138 ASP B CA 1
ATOM 2237 C C . ASP B 1 138 ? -5.91 -15.969 -9.633 1 91.06 138 ASP B C 1
ATOM 2239 O O . ASP B 1 138 ? -4.719 -15.742 -9.406 1 91.06 138 ASP B O 1
ATOM 2243 N N . ALA B 1 139 ? -6.449 -17.156 -9.391 1 92.38 139 ALA B N 1
ATOM 2244 C CA . ALA B 1 139 ? -5.703 -18.25 -8.773 1 92.38 139 ALA B CA 1
ATOM 2245 C C . ALA B 1 139 ? -4.656 -18.812 -9.734 1 92.38 139 ALA B C 1
ATOM 2247 O O . ALA B 1 139 ? -3.518 -19.078 -9.336 1 92.38 139 ALA B O 1
ATOM 2248 N N . ALA B 1 140 ? -5.051 -18.984 -10.977 1 93.56 140 ALA B N 1
ATOM 2249 C CA . ALA B 1 140 ? -4.117 -19.469 -11.984 1 93.56 140 ALA B CA 1
ATOM 2250 C C . ALA B 1 140 ? -2.951 -18.5 -12.172 1 93.56 140 ALA B C 1
ATOM 2252 O O . ALA B 1 140 ? -1.8 -18.938 -12.297 1 93.56 140 ALA B O 1
ATOM 2253 N N . ASP B 1 141 ? -3.254 -17.25 -12.211 1 95.75 141 ASP B N 1
ATOM 2254 C CA . ASP B 1 141 ? -2.227 -16.219 -12.352 1 95.75 141 ASP B CA 1
ATOM 2255 C C . ASP B 1 141 ? -1.249 -16.266 -11.18 1 95.75 141 ASP B C 1
ATOM 2257 O O . ASP B 1 141 ? -0.041 -16.094 -11.367 1 95.75 141 ASP B O 1
ATOM 2261 N N . ALA B 1 142 ? -1.801 -16.469 -9.984 1 97.81 142 ALA B N 1
ATOM 2262 C CA . ALA B 1 142 ? -0.942 -16.562 -8.805 1 97.81 142 ALA B CA 1
ATOM 2263 C C . ALA B 1 142 ? -0.006 -17.766 -8.914 1 97.81 142 ALA B C 1
ATOM 2265 O O . ALA B 1 142 ? 1.178 -17.672 -8.578 1 97.81 142 ALA B O 1
ATOM 2266 N N . LEU B 1 143 ? -0.532 -18.891 -9.375 1 97.75 143 LEU B N 1
ATOM 2267 C CA . LEU B 1 143 ? 0.3 -20.078 -9.578 1 97.75 143 LEU B CA 1
ATOM 2268 C C . LEU B 1 143 ? 1.388 -19.797 -10.609 1 97.75 143 LEU B C 1
ATOM 2270 O O . LEU B 1 143 ? 2.537 -20.219 -10.43 1 97.75 143 LEU B O 1
ATOM 2274 N N . ALA B 1 144 ? 0.993 -19.125 -11.672 1 97.44 144 ALA B N 1
ATOM 2275 C CA . ALA B 1 144 ? 1.948 -18.797 -12.727 1 97.44 144 ALA B CA 1
ATOM 2276 C C . ALA B 1 144 ? 3.105 -17.969 -12.18 1 97.44 144 ALA B C 1
ATOM 2278 O O . ALA B 1 144 ? 4.262 -18.188 -12.531 1 97.44 144 ALA B O 1
ATOM 2279 N N . LEU B 1 145 ? 2.779 -17.047 -11.344 1 97.44 145 LEU B N 1
ATOM 2280 C CA . LEU B 1 145 ? 3.793 -16.203 -10.719 1 97.44 145 LEU B CA 1
ATOM 2281 C C . LEU B 1 145 ? 4.758 -17.047 -9.883 1 97.44 145 LEU B C 1
ATOM 2283 O O . LEU B 1 145 ? 5.977 -16.859 -9.969 1 97.44 145 LEU B O 1
ATOM 2287 N N . ALA B 1 146 ? 4.227 -17.922 -9.055 1 97.81 146 ALA B N 1
ATOM 2288 C CA . ALA B 1 146 ? 5.039 -18.781 -8.195 1 97.81 146 ALA B CA 1
ATOM 2289 C C . ALA B 1 146 ? 5.969 -19.672 -9.023 1 97.81 146 ALA B C 1
ATOM 2291 O O . ALA B 1 146 ? 7.16 -19.781 -8.727 1 97.81 146 ALA B O 1
ATOM 2292 N N . VAL B 1 147 ? 5.445 -20.266 -10.047 1 97.06 147 VAL B N 1
ATOM 2293 C CA . VAL B 1 147 ? 6.227 -21.141 -10.922 1 97.06 147 VAL B CA 1
ATOM 2294 C C . VAL B 1 147 ? 7.309 -20.328 -11.625 1 97.06 147 VAL B C 1
ATOM 2296 O O . VAL B 1 147 ? 8.461 -20.75 -11.711 1 97.06 147 VAL B O 1
ATOM 2299 N N . CYS B 1 148 ? 6.887 -19.188 -12.172 1 96.94 148 CYS B N 1
ATOM 2300 C CA . CYS B 1 148 ? 7.832 -18.297 -12.828 1 96.94 148 CYS B CA 1
ATOM 2301 C C . CYS B 1 148 ? 9.039 -18.031 -11.938 1 96.94 148 CYS B C 1
ATOM 2303 O O . CYS B 1 148 ? 10.18 -18.141 -12.391 1 96.94 148 CYS B O 1
ATOM 2305 N N . HIS B 1 149 ? 8.82 -17.672 -10.688 1 96.94 149 HIS B N 1
ATOM 2306 C CA . HIS B 1 149 ? 9.922 -17.406 -9.773 1 96.94 149 HIS B CA 1
ATOM 2307 C C . HIS B 1 149 ? 10.805 -18.641 -9.602 1 96.94 149 HIS B C 1
ATOM 2309 O O . HIS B 1 149 ? 12.031 -18.547 -9.633 1 96.94 149 HIS B O 1
ATOM 2315 N N . CYS B 1 150 ? 10.219 -19.828 -9.414 1 94.75 150 CYS B N 1
ATOM 2316 C CA . CYS B 1 150 ? 10.977 -21.062 -9.211 1 94.75 150 CYS B CA 1
ATOM 2317 C C . CY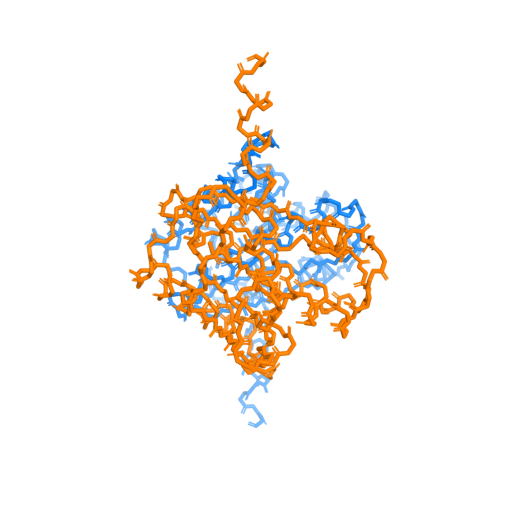S B 1 150 ? 11.938 -21.297 -10.367 1 94.75 150 CYS B C 1
ATOM 2319 O O . CYS B 1 150 ? 13.039 -21.828 -10.172 1 94.75 150 CYS B O 1
ATOM 2321 N N . TRP B 1 151 ? 11.508 -20.906 -11.508 1 93.88 151 TRP B N 1
ATOM 2322 C CA . TRP B 1 151 ? 12.32 -21.188 -12.688 1 93.88 151 TRP B CA 1
ATOM 2323 C C . TRP B 1 151 ? 13.352 -20.078 -12.898 1 93.88 151 TRP B C 1
ATOM 2325 O O . TRP B 1 151 ? 14.445 -20.344 -13.414 1 93.88 151 TRP B O 1
ATOM 2335 N N . ARG B 1 152 ? 13.109 -18.891 -12.531 1 88.94 152 ARG B N 1
ATOM 2336 C CA . ARG B 1 152 ? 13.969 -17.75 -12.852 1 88.94 152 ARG B CA 1
ATOM 2337 C C . ARG B 1 152 ? 14.938 -17.469 -11.711 1 88.94 152 ARG B C 1
ATOM 2339 O O . ARG B 1 152 ? 16 -16.891 -11.93 1 88.94 152 ARG B O 1
ATOM 2346 N N . ALA B 1 153 ? 14.531 -17.656 -10.453 1 78.31 153 ALA B N 1
ATOM 2347 C CA . ALA B 1 153 ? 15.352 -17.312 -9.289 1 78.31 153 ALA B CA 1
ATOM 2348 C C . ALA B 1 153 ? 16.703 -18.016 -9.336 1 78.31 153 ALA B C 1
ATOM 2350 O O . ALA B 1 153 ? 17.734 -17.406 -9.07 1 78.31 153 ALA B O 1
ATOM 2351 N N . PRO B 1 154 ? 16.688 -19.375 -9.562 1 61.84 154 PRO B N 1
ATOM 2352 C CA . PRO B 1 154 ? 18 -20 -9.672 1 61.84 154 PRO B CA 1
ATOM 2353 C C . PRO B 1 154 ? 18.906 -19.328 -10.703 1 61.84 154 PRO B C 1
ATOM 2355 O O . PRO B 1 154 ? 20.125 -19.281 -10.523 1 61.84 154 PRO B O 1
ATOM 2358 N N . MET B 1 155 ? 18.266 -18.766 -11.68 1 53.28 155 MET B N 1
ATOM 2359 C CA . MET B 1 155 ? 19.047 -18.047 -12.695 1 53.28 155 MET B CA 1
ATOM 2360 C C . MET B 1 155 ? 19.531 -16.719 -12.148 1 53.28 155 MET B C 1
ATOM 2362 O O . MET B 1 155 ? 20.641 -16.281 -12.484 1 53.28 155 MET B O 1
ATOM 2366 N N . LEU B 1 156 ? 18.719 -16.156 -11.227 1 53.22 156 LEU B N 1
ATOM 2367 C CA . LEU B 1 156 ? 19.094 -14.883 -10.625 1 53.22 156 LEU B CA 1
ATOM 2368 C C . LEU B 1 156 ? 20.156 -15.07 -9.562 1 53.22 156 LEU B C 1
ATOM 2370 O O . LEU B 1 156 ? 21.047 -14.227 -9.422 1 53.22 156 LEU B O 1
ATOM 2374 N N . ALA B 1 157 ? 20.094 -16.156 -8.75 1 52.94 157 ALA B N 1
ATOM 2375 C CA . ALA B 1 157 ? 21.125 -16.469 -7.77 1 52.94 157 ALA B CA 1
ATOM 2376 C C . ALA B 1 157 ? 22.469 -16.703 -8.453 1 52.94 157 ALA B C 1
ATOM 2378 O O . ALA B 1 157 ? 23.516 -16.312 -7.922 1 52.94 157 ALA B O 1
ATOM 2379 N N . ILE B 1 158 ? 22.391 -17.375 -9.523 1 46.59 158 ILE B N 1
ATOM 2380 C CA . ILE B 1 158 ? 23.641 -17.641 -10.25 1 46.59 158 ILE B CA 1
ATOM 2381 C C . ILE B 1 158 ? 24.219 -16.328 -10.773 1 46.59 158 ILE B C 1
ATOM 2383 O O . ILE B 1 158 ? 25.438 -16.125 -10.734 1 46.59 158 ILE B O 1
ATOM 2387 N N . HIS B 1 159 ? 23.422 -15.391 -11.117 1 46.38 159 HIS B N 1
ATOM 2388 C CA . HIS B 1 159 ? 23.906 -14.125 -11.648 1 46.38 159 HIS B CA 1
ATOM 2389 C C . HIS B 1 159 ? 24.422 -13.211 -10.539 1 46.38 159 HIS B C 1
ATOM 2391 O O . HIS B 1 159 ? 25.391 -12.477 -10.727 1 46.38 159 HIS B O 1
ATOM 2397 N N . ASN B 1 160 ? 23.844 -13.195 -9.359 1 45.09 160 ASN B N 1
ATOM 2398 C CA . ASN B 1 160 ? 24.328 -12.359 -8.266 1 45.09 160 ASN B CA 1
ATOM 2399 C C . ASN B 1 160 ? 25.625 -12.906 -7.676 1 45.09 160 ASN B C 1
ATOM 2401 O O . ASN B 1 160 ? 26.375 -12.18 -7.012 1 45.09 160 ASN B O 1
ATOM 2405 N N . SER B 1 161 ? 25.938 -14.195 -7.637 1 41.28 161 SER B N 1
ATOM 2406 C CA . SER B 1 161 ? 27.203 -14.766 -7.172 1 41.28 161 SER B CA 1
ATOM 2407 C C . SER B 1 161 ? 28.344 -14.445 -8.125 1 41.28 161 SER B C 1
ATOM 2409 O O . SER B 1 161 ? 29.516 -14.617 -7.785 1 41.28 161 SER B O 1
ATOM 2411 N N . GLN B 1 162 ? 28.234 -14.172 -9.344 1 32.41 162 GLN B N 1
ATOM 2412 C CA . GLN B 1 162 ? 29.344 -13.828 -10.227 1 32.41 162 GLN B CA 1
ATOM 2413 C C . GLN B 1 162 ? 29.625 -12.328 -10.203 1 32.41 162 GLN B C 1
ATOM 2415 O O . GLN B 1 162 ? 30.547 -11.859 -10.859 1 32.41 162 GLN B O 1
ATOM 2420 N N . ARG B 1 163 ? 29 -11.555 -9.438 1 26.47 163 ARG B N 1
ATOM 2421 C CA . ARG B 1 163 ? 29.375 -10.141 -9.383 1 26.47 163 ARG B CA 1
ATOM 2422 C C . ARG B 1 163 ? 30.125 -9.828 -8.094 1 26.47 163 ARG B C 1
ATOM 2424 O O . ARG B 1 163 ? 29.766 -10.32 -7.02 1 26.47 163 ARG B O 1
#

Organism: Corynebacterium diphtheriae (strain ATCC 700971 / NCTC 13129 / Biotype gravis) (NCBI:txid2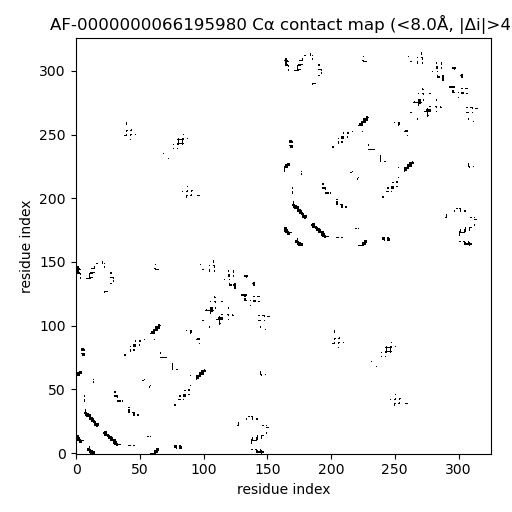57309)

Secondary structure (DSSP, 8-state):
-EEE--SSEEEEEEEEE-STT-EEEEEEEEEE--TTS-HHHHHHHHHHHHHHHHHHH--S-EEEEPP-S-S-HHHHHHHHHHHHHHHHHHHTTT--EEEE-HHHHHHHHHS-TT--HHHHHHHHHHHHT-SS--SSHHHHHHHHHHHHHHHHHHHHHHHHHT-/-EEE--SSEEEEEEEEE-STT-EEEEEEEEEE--TTS-HHHHHHHHHHHHHHHHHHH--S-EEEEPP-S-S-HHHHHHHHHHHHHHHHHHHTTT--EEEE-HHHHHHHHHS-TT--HHHHHHHHHHHHT-SS--SSHHHHHHHHHHHHHHHHHHHHHHHHHT-

Solvent-accessible surface area (backbone atoms only — not comparable to full-atom values): 17005 Å² total; per-residue (Å²): 46,4,32,28,75,33,52,51,52,22,8,32,19,34,55,40,75,49,70,84,87,40,48,42,75,72,48,70,39,70,49,72,30,64,83,84,53,54,68,39,60,35,43,38,53,52,42,53,51,53,48,50,51,44,68,72,66,57,62,79,41,38,26,36,54,55,84,62,99,63,75,57,65,69,58,38,48,48,26,32,18,38,46,22,35,54,40,28,57,36,31,75,71,71,32,54,76,44,74,40,47,68,44,57,33,28,28,63,68,69,72,32,55,78,60,51,72,68,58,50,41,52,43,49,23,60,69,47,66,46,94,59,67,63,74,55,70,48,20,35,49,0,41,43,36,28,52,32,44,60,66,45,45,64,58,49,54,56,55,59,71,75,104,47,4,32,28,75,33,51,50,52,21,8,32,18,35,57,39,77,48,72,86,86,39,48,42,76,72,49,69,39,70,49,72,29,66,84,86,52,54,67,38,58,34,42,38,52,51,41,54,53,53,45,50,50,42,68,72,66,56,61,79,40,38,28,33,54,54,84,62,98,62,74,57,65,70,57,37,47,48,26,31,17,37,46,23,36,54,41,30,56,36,31,76,69,70,32,54,74,45,74,39,47,69,44,57,34,28,28,64,68,69,71,33,55,78,61,49,71,68,56,50,41,52,42,47,23,60,70,50,66,45,94,59,69,66,76,55,70,48,19,35,49,1,42,42,37,29,52,31,44,62,65,46,44,64,56,47,54,57,55,59,70,75,103

pLDDT: mean 92.01, std 12.93, range [26.47, 98.88]

Foldseek 3Di:
DFWEFFLQKIKAFDWDQDPDLAIAGDDIDIQGDDPPDDLVVSLVSLLVVLLVVCVVVVDQAYEYEDQDCDDDNVRSVSRVSNVVSNVVSCVVVPHYYHYDYQQLLCCQQPVGSPDDLVSLQVSLCVRNVPPDGDPDSNRSVRSSRNSSCSNCVVVVVVVVVVD/DFWEFFLQKIKAFDWDQDPDLAIAGDDIDIQGDDPPDDLVVSLVSLLVVLLVVCVVVVDQAYEYEDQDCDDDNVRSVSRVSNVVSNVVSCVVVPHYYHYDYQQLLCCQQPVGSPDDLVSLQVSLCVRNVPPDGDPDSNRSVRSSRNSSCSNCVVVVVVVVVVD